Protein AF-A0A6M3LIR1-F1 (afdb_monomer)

Radius of gyration: 50.32 Å; Cα contacts (8 Å, |Δi|>4): 142; chains: 1; bounding box: 105×40×128 Å

pLDDT: mean 74.27, std 10.96, range [46.22, 92.5]

Organism: NCBI:txid1070528

InterPro domains:
  IPR027417 P-loop containing nucleoside triphosphate hydrolase [G3DSA:3.40.50.300] (1-257)

Secondary structure (DSSP, 8-state):
-HHHHH--SSSSTT--TT--TT-EEEEEEEEETTEEEEEEEEE-TTS-EEEEEE-TT--EEEEE--TTSPPHHHHHHH---GGG---TTSPPTTTTS-HHHHHHHHHHHHTTHHHHHHHHHHHHHHHHHHHHHHHHHHHHHHHHHHHHTTTTHHHHHHHHHHHHHHHHHHHHHHHHHHHHHHHHHHHHHHHHHT--HHHHHHHHHHHHHHHHHHHTTTTHHHHHHHHHHHHHHHHHHHHHHHHHHHHHHHHHHHHHHHS-SS-TTT--

Sequence (268 aa):
MYWATFNRPIGANYKSKYDSKDGVAINLEVEEGGEYIIISRMKSDSGKNTYTIIGEGGEVKRYSGFGTSTPEDVVKVLGMSEINFQMQHNPYYLLNMTPGERGKVINSYINLSVIDRAIKSIKKVGNDERAEKRFVKGELDATLKSLEQYNHLERCEIQLTNLNKQYDLVKAMVSRLHEVIKTIHDIRGLVKGGEGGVKIVGYKVRLEALINEAKGVEGGWIEAEEIRQAIDEVDELKIKVEGEAKLIRGLKWRLKQGMPDVCPLCGK

Foldseek 3Di:
DCCLQWVDDPDCPVDDPPDDQQWDKDWDWDQDPNWIKIWIFTDGPVGWGWIWIQTPVRDIDIDDDPPRGDDPVSCVRVVDDPVVDDDPPRPDPPPPDDPVVNVVVVCVVVVCVVVVVVVVVVVVVVVVLVVVVVVLVVVVVVLVVVVVVCPCLVVLVVLVVVLVVVVVVVVVVVVVVVVLVVVVVVVVVVVVVPDDPPVVVVVVVVVVVNVVVVVVCVVCPVVSVVSVVSVVVSVVVVVVVVVSVVVVVVSVVVVCVSDPPADPVPRD

Mean predicted aligned error: 19.24 Å

Nearest PDB structures (foldseek):
  4tko-assembly1_B  TM=4.035E-01  e=7.167E-01  Aquifex aeolicus VF5
  5uk8-assembly1_B  TM=2.505E-01  e=5.884E-02  Homo sapiens
  8am0-assembly1_B  TM=1.918E-01  e=9.368E-02  Homo sapiens

Solvent-accessible surface area (backbone atoms only — not comparable to full-atom values): 15737 Å² total; per-residue (Å²): 107,65,44,68,65,50,53,38,79,84,83,64,90,88,60,59,98,82,60,60,78,80,40,53,72,49,76,46,80,45,79,56,98,86,43,53,35,39,40,37,32,36,45,29,81,86,68,52,53,39,41,34,41,34,43,77,87,68,52,73,50,76,47,67,84,58,82,74,55,56,58,66,68,61,41,60,76,64,71,64,58,76,86,79,59,80,58,96,86,54,73,62,80,69,76,74,49,54,75,69,55,39,51,51,55,53,31,63,76,71,55,49,62,60,57,55,52,50,53,53,51,52,53,49,53,60,49,54,54,56,50,49,53,50,50,55,51,50,52,50,56,52,50,52,57,58,51,60,74,53,66,59,51,66,56,48,52,54,52,51,55,55,46,52,54,52,50,53,52,50,54,52,48,54,55,50,50,52,51,51,53,50,51,53,51,52,51,54,52,37,66,75,67,76,64,64,82,75,64,55,60,66,49,49,61,56,48,54,56,51,54,60,57,53,67,69,50,72,74,53,60,67,58,52,52,61,50,49,56,55,49,56,54,50,56,56,50,51,57,52,52,55,51,52,53,51,50,50,52,52,50,52,51,51,50,45,70,78,48,56,97,46,36,93,88,74,79,84

Structure (mmCIF, N/CA/C/O backbone):
data_AF-A0A6M3LIR1-F1
#
_entry.id   AF-A0A6M3LIR1-F1
#
loop_
_atom_site.group_PDB
_atom_site.id
_atom_site.type_symbol
_atom_site.label_atom_id
_atom_site.label_alt_id
_atom_site.label_comp_id
_atom_site.label_asym_id
_atom_site.label_entity_id
_atom_site.label_seq_id
_atom_site.pdbx_PDB_ins_code
_atom_site.Cartn_x
_atom_site.Cartn_y
_atom_site.Cartn_z
_atom_site.occupancy
_atom_site.B_iso_or_equiv
_atom_site.auth_seq_id
_atom_site.auth_comp_id
_atom_site.auth_asym_id
_atom_site.auth_atom_id
_atom_site.pdbx_PDB_model_num
ATOM 1 N N . MET A 1 1 ? 27.367 8.633 -49.033 1.00 76.69 1 MET A N 1
ATOM 2 C CA . MET A 1 1 ? 27.104 7.476 -48.149 1.00 76.69 1 MET A CA 1
ATOM 3 C C . MET A 1 1 ? 26.071 7.783 -47.061 1.00 76.69 1 MET A C 1
ATOM 5 O O . MET A 1 1 ? 25.004 7.198 -47.123 1.00 76.69 1 MET A O 1
ATOM 9 N N . TYR A 1 2 ? 26.294 8.747 -46.152 1.00 82.94 2 TYR A N 1
ATOM 10 C CA . TYR A 1 2 ? 25.363 9.061 -45.042 1.00 82.94 2 TYR A CA 1
ATOM 11 C C . TYR A 1 2 ? 23.890 9.274 -45.464 1.00 82.94 2 TYR A C 1
ATOM 13 O O . TYR A 1 2 ? 22.974 8.762 -44.824 1.00 82.94 2 TYR A O 1
ATOM 21 N N . TRP A 1 3 ? 23.657 9.953 -46.594 1.00 84.19 3 TRP A N 1
ATOM 22 C CA . TRP A 1 3 ? 22.309 10.149 -47.148 1.00 84.19 3 TRP A CA 1
ATOM 23 C C . TRP A 1 3 ? 21.636 8.865 -47.633 1.00 84.19 3 TRP A C 1
ATOM 25 O O . TRP A 1 3 ? 20.435 8.693 -47.433 1.00 84.19 3 TRP A O 1
ATOM 35 N N . ALA A 1 4 ? 22.407 7.943 -48.207 1.00 84.31 4 ALA A N 1
ATOM 36 C CA . ALA A 1 4 ? 21.899 6.637 -48.591 1.00 84.31 4 ALA A CA 1
ATOM 37 C C . ALA A 1 4 ? 21.573 5.790 -47.349 1.00 84.31 4 ALA A C 1
ATOM 39 O O . ALA A 1 4 ? 20.516 5.176 -47.311 1.00 84.31 4 ALA A O 1
ATOM 40 N N . THR A 1 5 ? 22.383 5.844 -46.290 1.00 84.62 5 THR A N 1
ATOM 41 C CA . THR A 1 5 ? 22.175 5.036 -45.076 1.00 84.62 5 THR A CA 1
ATOM 42 C C . THR A 1 5 ? 21.037 5.546 -44.177 1.00 84.62 5 THR A C 1
ATOM 44 O O . THR A 1 5 ? 20.210 4.753 -43.739 1.00 84.62 5 THR A O 1
ATOM 47 N N . PHE A 1 6 ? 20.928 6.858 -43.919 1.00 84.19 6 PHE A N 1
ATOM 48 C CA . PHE A 1 6 ? 19.979 7.406 -42.923 1.00 84.19 6 PHE A CA 1
ATOM 49 C C . PHE A 1 6 ? 18.907 8.335 -43.488 1.00 84.19 6 PHE A C 1
ATOM 51 O O . PHE A 1 6 ? 18.198 8.981 -42.718 1.00 84.19 6 PHE A O 1
ATOM 58 N N . ASN A 1 7 ? 18.808 8.468 -44.815 1.00 83.81 7 ASN A N 1
ATOM 59 C CA . ASN A 1 7 ? 17.880 9.404 -45.454 1.00 83.81 7 ASN A CA 1
ATOM 60 C C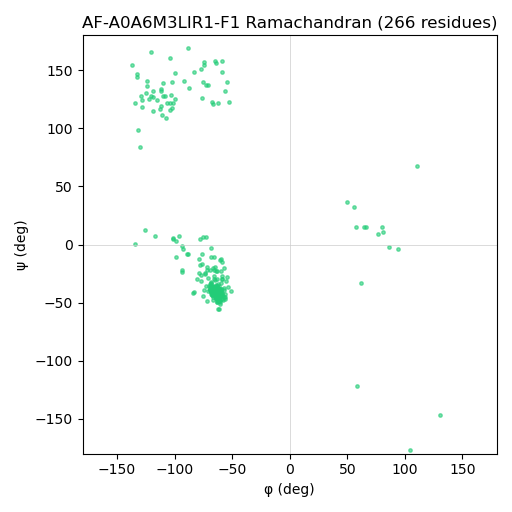 . ASN A 1 7 ? 18.083 10.867 -44.973 1.00 83.81 7 ASN A C 1
ATOM 62 O O . ASN A 1 7 ? 17.137 11.652 -44.881 1.00 83.81 7 ASN A O 1
ATOM 66 N N . ARG A 1 8 ? 19.335 11.244 -44.651 1.00 81.88 8 ARG A N 1
ATOM 67 C CA . ARG A 1 8 ? 19.722 12.562 -44.105 1.00 81.88 8 ARG A CA 1
ATOM 68 C C . ARG A 1 8 ? 20.930 13.172 -44.829 1.00 81.88 8 ARG A C 1
ATOM 70 O O . ARG A 1 8 ? 21.841 12.436 -45.190 1.00 81.88 8 ARG A O 1
ATOM 77 N N . PRO A 1 9 ? 20.996 14.502 -45.017 1.00 73.38 9 PRO A N 1
ATOM 78 C CA . PRO A 1 9 ? 20.097 15.532 -44.490 1.00 73.38 9 PRO A CA 1
ATOM 79 C C . PRO A 1 9 ? 18.736 15.593 -45.202 1.00 73.38 9 PRO A C 1
ATOM 81 O O . PRO A 1 9 ? 18.597 15.219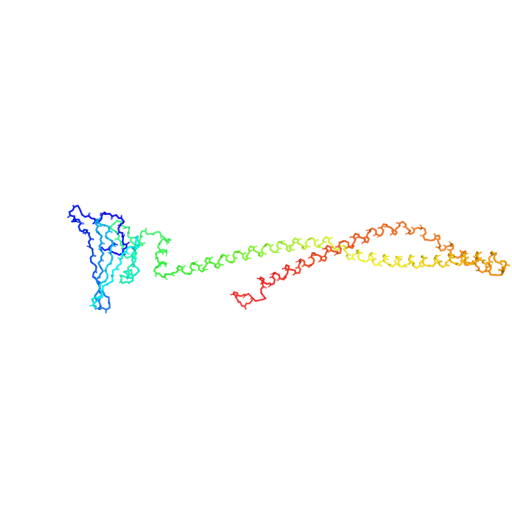 -46.367 1.00 73.38 9 PRO A O 1
ATOM 84 N N . ILE A 1 10 ? 17.722 16.083 -44.484 1.00 68.50 10 ILE A N 1
ATOM 85 C CA . ILE A 1 10 ? 16.377 16.317 -45.023 1.00 68.50 10 ILE A CA 1
ATOM 86 C C . ILE A 1 10 ? 16.427 17.591 -45.878 1.00 68.50 10 ILE A C 1
ATOM 88 O O . ILE A 1 10 ? 16.884 18.629 -45.410 1.00 68.50 10 ILE A O 1
ATOM 92 N N . GLY A 1 11 ? 15.983 17.514 -47.135 1.00 69.06 11 GLY A N 1
ATOM 93 C CA . GLY A 1 11 ? 15.946 18.662 -48.052 1.00 69.06 11 GLY A CA 1
ATOM 94 C C . GLY A 1 11 ? 16.566 18.366 -49.416 1.00 69.06 11 GLY A C 1
ATOM 95 O O . GLY A 1 11 ? 16.441 17.239 -49.912 1.00 69.06 11 GLY A O 1
ATOM 96 N N . ALA A 1 12 ? 17.191 19.385 -50.012 1.00 66.06 12 ALA A N 1
ATOM 97 C CA . ALA A 1 12 ? 17.865 19.347 -51.315 1.00 66.06 12 ALA A CA 1
ATOM 98 C C . ALA A 1 12 ? 19.330 19.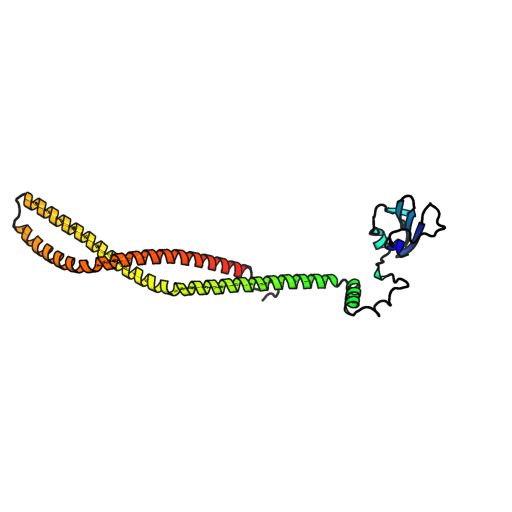831 -51.249 1.00 66.06 12 ALA A C 1
ATOM 100 O O . ALA A 1 12 ? 19.952 20.033 -52.282 1.00 66.06 12 ALA A O 1
ATOM 101 N N . ASN A 1 13 ? 19.905 19.980 -50.048 1.00 65.44 13 ASN A N 1
ATOM 102 C CA . ASN A 1 13 ? 21.267 20.506 -49.852 1.00 65.44 13 ASN A CA 1
ATOM 103 C C . ASN A 1 13 ? 22.378 19.599 -50.417 1.00 65.44 13 ASN A C 1
ATOM 105 O O . ASN A 1 13 ? 23.530 20.009 -50.472 1.00 65.44 13 ASN A O 1
ATOM 109 N N . TYR A 1 14 ? 22.041 18.368 -50.808 1.00 69.12 14 TYR A N 1
ATOM 110 C CA . TYR A 1 14 ? 22.933 17.426 -51.492 1.00 69.12 14 TYR A CA 1
ATOM 111 C C . TYR A 1 14 ? 22.814 17.490 -53.024 1.00 69.12 14 TYR A C 1
ATOM 113 O O . TYR A 1 14 ? 23.511 16.737 -53.697 1.00 69.12 14 TYR A O 1
ATOM 121 N N . LYS A 1 15 ? 21.929 18.336 -53.576 1.00 69.44 15 LYS A N 1
ATOM 122 C CA . LYS A 1 15 ? 21.796 18.543 -55.022 1.00 69.44 15 LYS A CA 1
ATOM 123 C C . LYS A 1 15 ? 22.758 19.621 -55.503 1.00 69.44 15 LYS A C 1
ATOM 125 O O . LYS A 1 15 ? 22.849 20.695 -54.905 1.00 69.44 15 LYS A O 1
ATOM 130 N N . SER A 1 16 ? 23.439 19.351 -56.606 1.00 68.81 16 SER A N 1
ATOM 131 C CA . SER A 1 16 ? 24.228 20.347 -57.322 1.00 68.81 16 SER A CA 1
ATOM 132 C C . SER A 1 16 ? 23.309 21.263 -58.134 1.00 68.81 16 SER A C 1
ATOM 134 O O . SER A 1 16 ? 22.266 20.838 -58.627 1.00 68.81 16 SER A O 1
ATOM 136 N N . LYS A 1 17 ? 23.715 22.521 -58.356 1.00 62.28 17 LYS A N 1
ATOM 137 C CA . LYS A 1 17 ? 23.011 23.436 -59.284 1.00 62.28 17 LYS A CA 1
ATOM 138 C C . LYS A 1 17 ? 22.980 22.925 -60.733 1.00 62.28 17 LYS A C 1
ATOM 140 O O . LYS A 1 17 ? 22.232 23.468 -61.539 1.00 62.28 17 LYS A O 1
ATOM 145 N N . TYR A 1 18 ? 23.793 21.918 -61.046 1.00 64.69 18 TYR A N 1
ATOM 146 C CA . TYR A 1 18 ? 23.912 21.305 -62.367 1.00 64.69 18 TYR A CA 1
ATOM 147 C C . TYR A 1 18 ? 23.157 19.972 -62.499 1.00 64.69 18 TYR A C 1
ATOM 149 O O . TYR A 1 18 ? 23.270 19.325 -63.537 1.00 64.69 18 TYR A O 1
ATOM 157 N N . ASP A 1 19 ? 22.404 19.547 -61.479 1.00 63.84 19 ASP A N 1
ATOM 158 C CA . ASP A 1 19 ? 21.654 18.289 -61.539 1.00 63.84 19 ASP A CA 1
ATOM 159 C C . ASP A 1 19 ? 20.466 18.399 -62.508 1.00 63.84 19 ASP A C 1
ATOM 161 O O . ASP A 1 19 ? 19.739 19.398 -62.529 1.00 63.84 19 ASP A O 1
ATOM 165 N N . SER A 1 20 ? 20.251 17.356 -63.317 1.00 64.00 20 SER A N 1
ATOM 166 C CA . SER A 1 20 ? 19.075 17.263 -64.184 1.00 64.00 20 SER A CA 1
ATOM 167 C C . SER A 1 20 ? 17.785 17.154 -63.356 1.00 64.00 20 SER A C 1
ATOM 169 O O . SER A 1 20 ? 17.776 16.711 -62.204 1.00 64.00 20 SER A O 1
ATOM 171 N N . LYS A 1 21 ? 16.648 17.514 -63.969 1.00 62.19 21 LYS A N 1
ATOM 172 C CA . LYS A 1 21 ? 15.306 17.393 -63.358 1.00 62.19 21 LYS A CA 1
ATOM 173 C C . LYS A 1 21 ? 14.933 15.948 -62.973 1.00 62.19 21 LYS A C 1
ATOM 175 O O . LYS A 1 21 ? 13.964 15.742 -62.239 1.00 62.19 21 LYS A O 1
ATOM 180 N N . ASP A 1 22 ? 15.696 14.963 -63.447 1.00 66.31 22 ASP A N 1
ATOM 181 C CA . ASP A 1 22 ? 15.478 13.532 -63.217 1.00 66.31 22 ASP A CA 1
ATOM 182 C C . ASP A 1 22 ? 15.792 13.102 -61.773 1.00 66.31 22 ASP A C 1
ATOM 184 O O . ASP A 1 22 ? 15.247 12.107 -61.286 1.00 66.31 22 ASP A O 1
ATOM 188 N N . GLY A 1 23 ? 16.565 13.905 -61.033 1.00 73.81 23 GLY A N 1
ATOM 189 C CA . GLY A 1 23 ? 16.877 13.669 -59.626 1.00 73.81 23 GLY A CA 1
ATOM 190 C C . GLY A 1 23 ? 18.281 13.138 -59.369 1.00 73.81 23 GLY A C 1
ATOM 191 O O . GLY A 1 23 ? 19.092 12.988 -60.272 1.00 73.81 23 GLY A O 1
ATOM 192 N N . VAL A 1 24 ? 18.556 12.851 -58.097 1.00 81.50 24 VAL A N 1
ATOM 193 C CA . VAL A 1 24 ? 19.853 12.343 -57.632 1.00 81.50 24 VAL A CA 1
ATOM 194 C C . VAL A 1 24 ? 19.690 10.904 -57.166 1.00 81.50 24 VAL A C 1
ATOM 196 O O . VAL A 1 24 ? 18.760 10.599 -56.409 1.00 81.50 24 VAL A O 1
ATOM 199 N N . ALA A 1 25 ? 20.607 10.038 -57.593 1.00 83.88 25 ALA A N 1
ATOM 200 C CA . ALA A 1 25 ? 20.704 8.656 -57.149 1.00 83.88 25 ALA A CA 1
ATOM 201 C C . ALA A 1 25 ? 22.101 8.362 -56.586 1.00 83.88 25 ALA A C 1
ATOM 203 O O . ALA A 1 25 ? 23.104 8.820 -57.125 1.00 83.88 25 ALA A O 1
ATOM 204 N N . ILE A 1 26 ? 22.157 7.587 -55.505 1.00 86.00 26 ILE A N 1
ATOM 205 C CA . ILE A 1 26 ? 23.389 6.996 -54.977 1.00 86.00 26 ILE A CA 1
ATOM 206 C C . ILE A 1 26 ? 23.217 5.487 -54.990 1.00 86.00 26 ILE A C 1
ATOM 208 O O . ILE A 1 26 ? 22.251 4.981 -54.422 1.00 86.00 26 ILE A O 1
ATOM 212 N N . ASN A 1 27 ? 24.179 4.788 -55.581 1.00 87.69 27 ASN A N 1
ATOM 213 C CA . ASN A 1 27 ? 24.280 3.339 -55.508 1.00 87.69 27 ASN A CA 1
ATOM 214 C C . ASN A 1 27 ? 25.387 2.988 -54.515 1.00 87.69 27 ASN A C 1
ATOM 216 O O . ASN A 1 27 ? 26.484 3.542 -54.580 1.00 87.69 27 ASN A O 1
ATOM 220 N N . LEU A 1 28 ? 25.062 2.126 -53.563 1.00 87.25 28 LEU A N 1
ATOM 221 C CA . LEU A 1 28 ? 26.013 1.498 -52.666 1.00 87.25 28 LEU A CA 1
ATOM 222 C C . LEU A 1 28 ? 26.121 0.039 -53.073 1.00 87.25 28 LEU A C 1
ATOM 224 O O . LEU A 1 28 ? 25.107 -0.644 -53.182 1.00 87.25 28 LEU A O 1
ATOM 228 N N . GLU A 1 29 ? 27.344 -0.407 -53.285 1.00 87.94 29 GLU A N 1
ATOM 229 C CA . GLU A 1 29 ? 27.669 -1.788 -53.604 1.00 87.94 29 GLU A CA 1
ATOM 230 C C . GLU A 1 29 ? 28.305 -2.383 -52.353 1.00 87.94 29 GLU A C 1
ATOM 232 O O . GLU A 1 29 ? 29.260 -1.818 -51.811 1.00 87.94 29 GLU A O 1
ATOM 237 N N . VAL A 1 30 ? 27.704 -3.449 -51.839 1.00 84.88 30 VAL A N 1
ATOM 238 C CA . VAL A 1 30 ? 28.106 -4.095 -50.592 1.00 84.88 30 VAL A CA 1
ATOM 239 C C . VAL A 1 30 ? 28.362 -5.561 -50.888 1.00 84.88 30 VAL A C 1
ATOM 241 O O . VAL A 1 30 ? 27.531 -6.223 -51.504 1.00 84.88 30 VAL A O 1
ATOM 244 N N . GLU A 1 31 ? 29.512 -6.049 -50.441 1.00 82.38 31 GLU A N 1
ATOM 245 C CA . GLU A 1 31 ? 29.846 -7.467 -50.446 1.00 82.38 31 GLU A CA 1
ATOM 246 C C . GLU A 1 31 ? 29.705 -7.989 -49.014 1.00 82.38 31 GLU A C 1
ATOM 248 O O . GLU A 1 31 ? 30.410 -7.535 -48.109 1.00 82.38 31 GLU A O 1
ATOM 253 N N . GLU A 1 32 ? 28.771 -8.910 -48.794 1.00 73.06 32 GLU A N 1
ATOM 254 C CA . GLU A 1 32 ? 28.534 -9.530 -47.491 1.00 73.06 32 GLU A CA 1
ATOM 255 C C . GLU A 1 32 ? 28.545 -11.051 -47.656 1.00 73.06 32 GLU A C 1
ATOM 257 O O . GLU A 1 32 ? 27.763 -11.613 -48.413 1.00 73.06 32 GLU A O 1
ATOM 262 N N . GLY A 1 33 ? 29.475 -11.741 -46.987 1.00 66.50 33 GLY A N 1
ATOM 263 C CA . GLY A 1 33 ? 29.549 -13.208 -47.035 1.00 66.50 33 GLY A CA 1
ATOM 264 C C . GLY A 1 33 ? 29.869 -13.815 -48.411 1.00 66.50 33 GLY A C 1
ATOM 265 O O . GLY A 1 33 ? 29.698 -15.020 -48.577 1.00 66.50 33 GLY A O 1
ATOM 266 N N . GLY A 1 34 ? 30.346 -13.012 -49.369 1.00 68.06 34 GLY A N 1
ATOM 267 C CA . GLY A 1 34 ? 30.584 -13.412 -50.760 1.00 68.06 34 GLY A CA 1
ATOM 268 C C . GLY A 1 34 ? 29.415 -13.120 -51.707 1.00 68.06 34 GLY A C 1
ATOM 269 O O . GLY A 1 34 ? 29.572 -13.314 -52.908 1.00 68.06 34 GLY A O 1
ATOM 270 N N . GLU A 1 35 ? 28.286 -12.622 -51.192 1.00 75.56 35 GLU A N 1
ATOM 271 C CA . GLU A 1 35 ? 27.155 -12.158 -51.997 1.00 75.56 35 GLU A CA 1
ATOM 272 C C . GLU A 1 35 ? 27.284 -10.662 -52.299 1.00 75.56 35 GLU A C 1
ATOM 274 O O . GLU A 1 35 ? 27.672 -9.861 -51.440 1.00 75.56 35 GLU A O 1
ATOM 279 N N . TYR A 1 36 ? 26.921 -10.270 -53.520 1.00 79.81 36 TYR A N 1
ATOM 280 C CA . TYR A 1 36 ? 26.974 -8.879 -53.962 1.00 79.81 36 TYR A CA 1
ATOM 281 C C . TYR A 1 36 ? 25.581 -8.243 -53.958 1.00 79.81 36 TYR A C 1
ATOM 283 O O . TYR A 1 36 ? 24.679 -8.661 -54.690 1.00 79.81 36 TYR A O 1
ATOM 291 N N . ILE A 1 37 ? 25.408 -7.205 -53.138 1.00 84.25 37 ILE A N 1
ATOM 292 C CA . ILE A 1 37 ? 24.134 -6.512 -52.945 1.00 84.25 37 ILE A CA 1
ATOM 293 C C . ILE A 1 37 ? 24.275 -5.046 -53.353 1.00 84.25 37 ILE A C 1
ATOM 295 O O . ILE A 1 37 ? 25.130 -4.313 -52.852 1.00 84.25 37 ILE A O 1
ATOM 299 N N . ILE A 1 38 ? 23.378 -4.586 -54.228 1.00 85.25 38 ILE A N 1
ATOM 300 C CA . ILE A 1 38 ? 23.317 -3.183 -54.651 1.00 85.25 38 ILE A CA 1
ATOM 301 C C . ILE A 1 38 ? 22.141 -2.500 -53.962 1.00 85.25 38 ILE A C 1
ATOM 303 O O . ILE A 1 38 ? 20.981 -2.869 -54.152 1.00 85.25 38 ILE A O 1
ATOM 307 N N . ILE A 1 39 ? 22.430 -1.440 -53.213 1.00 87.12 39 ILE A N 1
ATOM 308 C CA . ILE A 1 39 ? 21.434 -0.566 -52.599 1.00 87.12 39 ILE A CA 1
ATOM 309 C C . ILE A 1 39 ? 21.427 0.764 -53.346 1.00 87.12 39 ILE A C 1
ATOM 311 O O . ILE A 1 39 ? 22.335 1.582 -53.211 1.00 87.12 39 ILE A O 1
ATOM 315 N N . SER A 1 40 ? 20.365 1.013 -54.106 1.00 87.38 40 SER A N 1
ATOM 316 C CA . SER A 1 40 ? 20.145 2.276 -54.803 1.00 87.38 40 SER A CA 1
ATOM 317 C C . SER A 1 40 ? 19.171 3.165 -54.041 1.00 87.38 40 SER A C 1
ATOM 319 O O . SER A 1 40 ? 18.030 2.787 -53.757 1.00 87.38 40 SER A O 1
ATOM 321 N N . ARG A 1 41 ? 19.604 4.386 -53.741 1.00 87.50 41 ARG A N 1
ATOM 322 C CA . ARG A 1 41 ? 18.793 5.432 -53.130 1.00 87.50 41 ARG A CA 1
ATOM 323 C C . ARG A 1 41 ? 18.574 6.567 -54.120 1.00 87.50 41 ARG A C 1
ATOM 325 O O . ARG A 1 41 ? 19.528 7.255 -54.460 1.00 87.50 41 ARG A O 1
ATOM 332 N N . MET A 1 42 ? 17.323 6.816 -54.517 1.00 84.94 42 MET A N 1
ATOM 333 C CA . MET A 1 42 ? 16.973 7.855 -55.496 1.00 84.94 42 MET A CA 1
ATOM 334 C C . MET A 1 42 ? 15.943 8.856 -54.966 1.00 84.94 42 MET A C 1
ATOM 336 O O . MET A 1 42 ? 14.926 8.467 -54.379 1.00 84.94 42 MET A O 1
ATOM 340 N N . LYS A 1 43 ? 16.170 10.148 -55.229 1.00 81.56 43 LYS A N 1
ATOM 341 C CA . LYS A 1 43 ? 15.195 11.218 -54.993 1.00 81.56 43 LYS A CA 1
ATOM 342 C C . LYS A 1 43 ? 15.107 12.183 -56.179 1.00 81.56 43 LYS A C 1
ATOM 344 O O . LYS A 1 43 ? 16.088 12.831 -56.536 1.00 81.56 43 LYS A O 1
ATOM 349 N N . SER A 1 44 ? 13.908 12.318 -56.743 1.00 78.00 44 SER A N 1
ATOM 350 C CA . SER A 1 44 ? 13.607 13.221 -57.870 1.00 78.00 44 SER A CA 1
ATOM 351 C C . SER A 1 44 ? 12.850 14.479 -57.441 1.00 78.00 44 SER A C 1
ATOM 353 O O . SER A 1 44 ? 12.223 14.490 -56.380 1.00 78.00 44 SER A O 1
ATOM 355 N N . ASP A 1 45 ? 12.872 15.524 -58.277 1.00 68.25 45 ASP A N 1
ATOM 356 C CA . ASP A 1 45 ? 12.053 16.734 -58.064 1.00 68.25 45 ASP A CA 1
ATOM 357 C C . ASP A 1 45 ? 10.554 16.476 -58.258 1.00 68.25 45 ASP A C 1
ATOM 359 O O . ASP A 1 45 ? 9.727 17.151 -57.656 1.00 68.25 45 ASP A O 1
ATOM 363 N N . SER A 1 46 ? 10.200 15.423 -59.003 1.00 64.25 46 SER A N 1
ATOM 364 C CA . SER A 1 46 ? 8.817 14.949 -59.168 1.00 64.25 46 SER A CA 1
ATOM 365 C C . SER A 1 46 ? 8.232 14.246 -57.928 1.00 64.25 46 SER A C 1
ATOM 367 O O . SER A 1 46 ? 7.149 13.673 -57.992 1.00 64.25 46 SER A O 1
ATOM 369 N N . GLY A 1 47 ? 8.952 14.242 -56.799 1.00 66.94 47 GLY A N 1
ATOM 370 C CA . GLY A 1 47 ? 8.505 13.643 -55.538 1.00 66.94 47 GLY A CA 1
ATOM 371 C C . GLY A 1 47 ? 8.798 12.147 -55.390 1.00 66.94 47 GLY A C 1
ATOM 372 O O . GLY A 1 47 ? 8.539 11.582 -54.328 1.00 66.94 47 GLY A O 1
ATOM 373 N N . LYS A 1 48 ? 9.386 11.484 -56.401 1.00 75.00 48 LYS A N 1
ATOM 374 C CA . LYS A 1 48 ? 9.786 10.070 -56.271 1.00 75.00 48 LYS A CA 1
ATOM 375 C C . LYS A 1 48 ? 10.915 9.939 -55.260 1.00 75.00 48 LYS A C 1
ATOM 377 O O . LYS A 1 48 ? 11.978 10.531 -55.450 1.00 75.00 48 LYS A O 1
ATOM 382 N N . ASN A 1 49 ? 10.667 9.157 -54.217 1.00 83.31 49 ASN A N 1
ATOM 383 C CA . ASN A 1 49 ? 11.577 8.926 -53.109 1.00 83.31 49 ASN A CA 1
ATOM 384 C C . ASN A 1 49 ? 11.667 7.422 -52.841 1.00 83.31 49 ASN A C 1
ATOM 386 O O . ASN A 1 49 ? 10.765 6.862 -52.219 1.00 83.31 49 ASN A O 1
ATOM 390 N N . THR A 1 50 ? 12.713 6.769 -53.347 1.00 86.94 50 THR A N 1
ATOM 391 C CA . THR A 1 50 ? 12.776 5.302 -53.373 1.00 86.94 50 THR A CA 1
ATOM 392 C C . THR A 1 50 ? 14.101 4.749 -52.870 1.00 86.94 50 THR A C 1
ATOM 394 O O . THR A 1 50 ? 15.157 5.350 -53.090 1.00 86.94 50 THR A O 1
ATOM 397 N N . TYR A 1 51 ? 14.017 3.584 -52.233 1.00 88.56 51 TYR A N 1
ATOM 398 C CA . TYR A 1 51 ? 15.125 2.657 -52.013 1.00 88.56 51 TYR A CA 1
ATOM 399 C C . TYR A 1 51 ? 14.909 1.419 -52.881 1.00 88.56 51 TYR A C 1
ATOM 401 O O . TYR A 1 51 ? 13.783 0.935 -52.975 1.00 88.56 51 TYR A O 1
ATOM 409 N N . THR A 1 52 ? 15.971 0.910 -53.493 1.00 88.00 52 THR A N 1
ATOM 410 C CA . THR A 1 52 ? 15.965 -0.346 -54.247 1.00 88.00 52 THR A CA 1
ATOM 411 C C . THR A 1 52 ? 17.109 -1.215 -53.754 1.00 88.00 52 THR A C 1
ATOM 413 O O . THR A 1 52 ? 18.236 -0.738 -53.713 1.00 88.00 52 THR A O 1
ATOM 416 N N . ILE A 1 53 ? 16.821 -2.459 -53.388 1.00 86.94 53 ILE A N 1
ATOM 417 C CA . ILE A 1 53 ? 17.821 -3.475 -53.052 1.00 86.94 53 ILE A CA 1
ATOM 418 C C . ILE A 1 53 ? 17.806 -4.508 -54.177 1.00 86.94 53 ILE A C 1
ATOM 420 O O . ILE A 1 53 ? 16.728 -4.989 -54.535 1.00 86.94 53 ILE A O 1
ATOM 424 N N . ILE A 1 54 ? 18.974 -4.807 -54.739 1.00 86.19 54 ILE A N 1
ATOM 425 C CA . ILE A 1 54 ? 19.179 -5.818 -55.780 1.00 86.19 54 ILE A CA 1
ATOM 426 C C . ILE A 1 54 ? 20.135 -6.865 -55.210 1.00 86.19 54 ILE A C 1
ATOM 428 O O . ILE A 1 54 ? 21.274 -6.523 -54.897 1.00 86.19 54 ILE A O 1
ATOM 432 N N . GLY A 1 55 ? 19.659 -8.099 -55.039 1.00 83.06 55 GLY A N 1
ATOM 433 C CA . GLY A 1 55 ? 20.493 -9.235 -54.629 1.00 83.06 55 GLY A CA 1
ATOM 434 C C . GLY A 1 55 ? 21.126 -9.961 -55.821 1.00 83.06 55 GLY A C 1
ATOM 435 O O . GLY A 1 55 ? 20.719 -9.755 -56.966 1.00 83.06 55 GLY A O 1
ATOM 436 N N . GLU A 1 56 ? 22.076 -10.856 -55.548 1.00 71.88 56 GLU A N 1
ATOM 437 C CA . GLU A 1 56 ? 22.854 -11.594 -56.559 1.00 71.88 56 GLU A CA 1
ATOM 438 C C . GLU A 1 56 ? 21.981 -12.441 -57.511 1.00 71.88 56 GLU A C 1
ATOM 440 O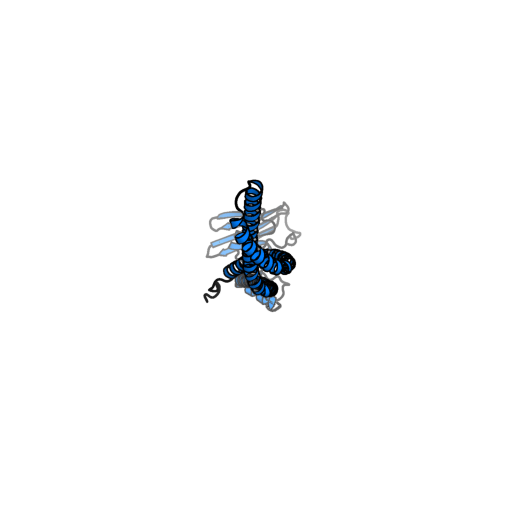 O . GLU A 1 56 ? 22.280 -12.572 -58.695 1.00 71.88 56 GLU A O 1
ATOM 445 N N . GLY A 1 57 ? 20.823 -12.920 -57.037 1.00 69.69 57 GLY A N 1
ATOM 446 C CA . GLY A 1 57 ? 19.823 -13.637 -57.845 1.00 69.69 57 GLY A CA 1
ATOM 447 C C . GLY A 1 57 ? 18.936 -12.757 -58.740 1.00 69.69 57 GLY A C 1
ATOM 448 O O . GLY A 1 57 ? 17.983 -13.258 -59.335 1.00 69.69 57 GLY A O 1
ATOM 449 N N . GLY A 1 58 ? 19.187 -11.445 -58.810 1.00 72.56 58 GLY A N 1
ATOM 450 C CA . GLY A 1 58 ? 18.367 -10.495 -59.571 1.00 72.56 58 GLY A CA 1
ATOM 451 C C . GLY A 1 58 ? 17.040 -10.124 -58.899 1.00 72.56 58 GLY A C 1
ATOM 452 O O . GLY A 1 58 ? 16.203 -9.460 -59.512 1.00 72.56 58 GLY A O 1
ATOM 453 N N . GLU A 1 59 ? 16.831 -10.521 -57.640 1.00 79.12 59 GLU A N 1
ATOM 454 C CA . GLU A 1 59 ? 15.666 -10.102 -56.863 1.00 79.12 59 GLU A CA 1
ATOM 455 C C . GLU A 1 59 ? 15.730 -8.602 -56.571 1.00 79.12 59 GLU A C 1
ATOM 457 O O . GLU A 1 59 ? 16.677 -8.112 -55.953 1.00 79.12 59 GLU A O 1
ATOM 462 N N . VAL A 1 60 ? 14.697 -7.869 -56.994 1.00 85.69 60 VAL A N 1
ATOM 463 C CA . VAL A 1 60 ? 14.608 -6.416 -56.822 1.00 85.69 60 VAL A CA 1
ATOM 464 C C . VAL A 1 60 ? 13.510 -6.074 -55.822 1.00 85.69 60 VAL A C 1
ATOM 466 O O . VAL A 1 60 ? 12.321 -6.184 -56.125 1.00 85.69 60 VAL A O 1
ATOM 469 N N . LYS A 1 61 ? 13.896 -5.570 -54.647 1.00 87.44 61 LYS A N 1
ATOM 470 C CA . LYS A 1 61 ? 12.964 -5.039 -53.639 1.00 87.44 61 LYS A CA 1
ATOM 471 C C . LYS A 1 61 ? 12.957 -3.518 -53.685 1.00 87.44 61 LYS A C 1
ATOM 473 O O . LYS A 1 61 ? 13.995 -2.886 -53.505 1.00 87.44 61 LYS A O 1
ATOM 478 N N . ARG A 1 62 ? 11.787 -2.914 -53.928 1.00 87.81 62 ARG A N 1
ATOM 479 C CA . ARG A 1 62 ? 11.603 -1.452 -53.965 1.00 87.81 62 ARG A CA 1
ATOM 480 C C . ARG A 1 62 ? 10.760 -0.974 -52.790 1.00 87.81 62 ARG A C 1
ATOM 482 O O . ARG A 1 62 ? 9.670 -1.487 -52.564 1.00 87.81 62 ARG A O 1
ATOM 489 N N . TYR A 1 63 ? 11.227 0.072 -52.119 1.00 87.62 63 TYR A N 1
ATOM 490 C CA . TYR A 1 63 ? 10.534 0.717 -51.007 1.00 87.62 63 TYR A CA 1
ATOM 491 C C . TYR A 1 63 ? 10.232 2.177 -51.350 1.00 87.62 63 TYR A C 1
ATOM 493 O O . TYR A 1 63 ? 11.112 2.922 -51.791 1.00 87.62 63 TYR A O 1
ATOM 501 N N . SER A 1 64 ? 8.992 2.599 -51.106 1.00 84.94 64 SER A N 1
ATOM 502 C CA . SER A 1 64 ? 8.503 3.977 -51.249 1.00 84.94 64 SER A CA 1
ATOM 503 C C . SER A 1 64 ? 7.625 4.348 -50.053 1.00 84.94 64 SER A C 1
ATOM 505 O O . SER A 1 64 ? 7.037 3.467 -49.437 1.00 84.94 64 SER A O 1
ATOM 507 N N . GLY A 1 65 ? 7.507 5.638 -49.723 1.00 77.88 65 GLY A N 1
ATOM 508 C CA . GLY A 1 65 ? 6.606 6.096 -48.649 1.00 77.88 65 GLY A CA 1
ATOM 509 C C . GLY A 1 65 ? 7.138 5.930 -47.216 1.00 77.88 65 GLY A C 1
ATOM 510 O O . GLY A 1 65 ? 6.383 6.080 -46.267 1.00 77.88 65 GLY A O 1
ATOM 511 N N . PHE A 1 66 ? 8.439 5.689 -47.039 1.00 79.44 66 PHE A N 1
ATOM 512 C CA . PHE A 1 66 ? 9.110 5.492 -45.739 1.00 79.44 66 PHE A CA 1
ATOM 513 C C . PHE A 1 66 ? 9.325 6.783 -44.911 1.00 79.44 66 PHE A C 1
ATOM 515 O O . PHE A 1 66 ? 9.987 6.765 -43.877 1.00 79.44 66 PHE A O 1
ATOM 522 N N . GLY A 1 67 ? 8.780 7.924 -45.349 1.00 80.12 67 GLY A N 1
ATOM 523 C CA . GLY A 1 67 ? 8.869 9.191 -44.619 1.00 80.12 67 GLY A CA 1
ATOM 524 C C . GLY A 1 67 ? 10.311 9.649 -44.362 1.00 80.12 67 GLY A C 1
ATOM 525 O O . GLY A 1 67 ? 11.081 9.884 -45.299 1.00 80.12 67 GLY A O 1
ATOM 526 N N . THR A 1 68 ? 10.656 9.822 -43.083 1.00 76.31 68 THR A N 1
ATOM 527 C CA . THR A 1 68 ? 11.965 10.303 -42.609 1.00 76.31 68 THR A CA 1
ATOM 528 C C . THR A 1 68 ? 12.910 9.190 -42.154 1.00 76.31 68 THR A C 1
ATOM 530 O O . THR A 1 68 ? 14.093 9.467 -41.972 1.00 76.31 68 THR A O 1
ATOM 533 N N . SER A 1 69 ? 12.437 7.951 -42.006 1.00 80.69 69 SER A N 1
ATOM 534 C CA . SER A 1 69 ? 13.242 6.805 -41.572 1.00 80.69 69 SER A CA 1
ATOM 535 C C . SER A 1 69 ? 13.683 5.937 -42.752 1.00 80.69 69 SER A C 1
ATOM 537 O O . SER A 1 69 ? 12.987 5.826 -43.758 1.00 80.69 69 SER A O 1
ATOM 539 N N . THR A 1 70 ? 14.860 5.322 -42.648 1.00 85.31 70 THR A N 1
ATOM 540 C CA . THR A 1 70 ? 15.329 4.329 -43.626 1.00 85.31 70 THR A CA 1
ATOM 541 C C . THR A 1 70 ? 14.577 3.002 -43.416 1.00 85.31 70 THR A C 1
ATOM 543 O O . THR A 1 70 ? 14.366 2.630 -42.260 1.00 85.31 70 THR A O 1
ATOM 546 N N . PRO A 1 71 ? 14.170 2.274 -44.479 1.00 87.19 71 PRO A N 1
ATOM 547 C CA . PRO A 1 71 ? 13.572 0.941 -44.350 1.00 87.19 71 PRO A CA 1
ATOM 548 C C . PRO A 1 71 ? 14.457 -0.036 -43.558 1.00 87.19 71 PRO A C 1
ATOM 550 O O . PRO A 1 71 ? 15.671 -0.060 -43.755 1.00 87.19 71 PRO A O 1
ATOM 553 N N . GLU A 1 72 ? 13.854 -0.869 -42.703 1.00 84.31 72 GLU A N 1
ATOM 554 C CA . GLU A 1 72 ? 14.590 -1.792 -41.818 1.00 84.31 72 GLU A CA 1
ATOM 555 C C . GLU A 1 72 ? 15.511 -2.754 -42.576 1.00 84.31 72 GLU A C 1
ATOM 557 O O . GLU A 1 72 ? 16.620 -3.020 -42.123 1.00 84.31 72 GLU A O 1
ATOM 562 N N . ASP A 1 73 ? 15.086 -3.232 -43.745 1.00 83.88 73 ASP A N 1
ATOM 563 C CA . ASP A 1 73 ? 15.874 -4.159 -44.563 1.00 83.88 73 ASP A CA 1
ATOM 564 C C . ASP A 1 73 ? 17.167 -3.508 -45.077 1.00 83.88 73 ASP A C 1
ATOM 566 O O . ASP A 1 73 ? 18.219 -4.136 -45.074 1.00 83.88 73 ASP A O 1
ATOM 570 N N . VAL A 1 74 ? 17.125 -2.216 -45.426 1.00 84.38 74 VAL A N 1
ATOM 571 C CA . VAL A 1 74 ? 18.321 -1.451 -45.823 1.00 84.38 74 VAL A CA 1
ATOM 572 C C . VAL A 1 74 ? 19.275 -1.284 -44.636 1.00 84.38 74 VAL A C 1
ATOM 574 O O . VAL A 1 74 ? 20.488 -1.377 -44.804 1.00 84.38 74 VAL A O 1
ATOM 577 N N . VAL A 1 75 ? 18.740 -1.051 -43.433 1.00 84.44 75 VAL A N 1
ATOM 578 C CA . VAL A 1 75 ? 19.546 -0.914 -42.207 1.00 84.44 75 VAL A CA 1
ATOM 579 C C . VAL A 1 75 ? 20.203 -2.240 -41.825 1.00 84.44 75 VAL A C 1
ATOM 581 O O . VAL A 1 75 ? 21.369 -2.241 -41.441 1.00 84.44 75 VAL A O 1
ATOM 584 N N . LYS A 1 76 ? 19.482 -3.361 -41.959 1.00 84.38 76 LYS A N 1
ATOM 585 C CA . LYS A 1 76 ? 20.011 -4.704 -41.688 1.00 84.38 76 LYS A CA 1
ATOM 586 C C . LYS A 1 76 ? 21.153 -5.064 -42.634 1.00 84.38 76 LYS A C 1
ATOM 588 O O . LYS A 1 76 ? 22.204 -5.439 -42.140 1.00 84.38 76 LYS A O 1
ATOM 593 N N . VAL A 1 77 ? 20.963 -4.879 -43.944 1.00 84.12 77 VAL A N 1
ATOM 594 C CA . VAL A 1 77 ? 21.990 -5.190 -44.958 1.00 84.12 77 VAL A CA 1
ATOM 595 C C . VAL A 1 77 ? 23.222 -4.300 -44.802 1.00 84.12 77 VAL A C 1
ATOM 597 O O . VAL A 1 77 ? 24.348 -4.757 -44.929 1.00 84.12 77 VAL A O 1
ATOM 600 N N . LEU A 1 78 ? 23.043 -3.007 -44.512 1.00 84.12 78 LEU A N 1
ATOM 601 C CA . LEU A 1 78 ? 24.197 -2.127 -44.317 1.00 84.12 78 LEU A CA 1
ATOM 602 C C . LEU A 1 78 ? 24.909 -2.374 -42.984 1.00 84.12 78 LEU A C 1
ATOM 604 O O . LEU A 1 78 ? 26.075 -2.011 -42.864 1.00 84.12 78 LEU A O 1
ATOM 608 N N . GLY A 1 79 ? 24.217 -2.895 -41.964 1.00 81.81 79 GLY A N 1
ATOM 609 C CA . GLY A 1 79 ? 24.776 -3.115 -40.625 1.00 81.81 79 GLY A CA 1
ATOM 610 C C . GLY A 1 79 ? 25.331 -1.847 -39.957 1.00 81.81 79 GLY A C 1
ATOM 611 O O . GLY A 1 79 ? 26.081 -1.924 -38.986 1.00 81.81 79 GLY A O 1
ATOM 612 N N . MET A 1 80 ? 24.996 -0.666 -40.483 1.00 82.25 80 MET A N 1
ATOM 613 C CA . MET A 1 80 ? 25.569 0.613 -40.073 1.00 82.25 80 MET A CA 1
ATOM 614 C C . MET A 1 80 ? 24.614 1.381 -39.169 1.00 82.25 80 MET A C 1
ATOM 616 O O . MET A 1 80 ? 23.415 1.492 -39.418 1.00 82.25 80 MET A O 1
ATOM 620 N N . SER A 1 81 ? 25.188 2.006 -38.152 1.00 81.06 81 SER A N 1
ATOM 621 C CA . SER A 1 81 ? 24.516 2.921 -37.235 1.00 81.06 81 SER A CA 1
ATOM 622 C C . SER A 1 81 ? 25.187 4.297 -37.278 1.00 81.06 81 SER A C 1
ATOM 624 O O . SER A 1 81 ? 26.264 4.460 -37.853 1.00 81.06 81 SER A O 1
ATOM 626 N N . GLU A 1 82 ? 24.541 5.332 -36.734 1.00 78.31 82 GLU A N 1
ATOM 627 C CA . GLU A 1 82 ? 25.042 6.714 -36.857 1.00 78.31 82 GLU A CA 1
ATOM 628 C C . GLU A 1 82 ? 26.457 6.890 -36.278 1.00 78.31 82 GLU A C 1
ATOM 630 O O . GLU A 1 82 ? 27.222 7.715 -36.770 1.00 78.31 82 GLU A O 1
ATOM 635 N N . ILE A 1 83 ? 26.841 6.061 -35.301 1.00 74.38 83 ILE A N 1
ATOM 636 C CA . ILE A 1 83 ? 28.182 6.038 -34.693 1.00 74.38 83 ILE A CA 1
ATOM 637 C C . ILE A 1 83 ? 29.289 5.618 -35.672 1.00 74.38 83 ILE A C 1
ATOM 639 O O . ILE A 1 83 ? 30.456 5.896 -35.417 1.00 74.38 83 ILE A O 1
ATOM 643 N N . ASN A 1 84 ? 28.946 4.957 -36.784 1.00 81.56 84 ASN A N 1
ATOM 644 C CA . ASN A 1 84 ? 29.903 4.586 -37.827 1.00 81.56 84 ASN A CA 1
ATOM 645 C C . ASN A 1 84 ? 30.308 5.784 -38.703 1.00 81.56 84 ASN A C 1
ATOM 647 O O . ASN A 1 84 ? 31.215 5.657 -39.521 1.00 81.56 84 ASN A O 1
ATOM 651 N N . PHE A 1 85 ? 29.653 6.940 -38.550 1.00 81.50 85 PHE A N 1
ATOM 652 C CA . PHE A 1 85 ? 29.909 8.129 -39.355 1.00 81.50 85 PHE A CA 1
ATOM 653 C C . PHE A 1 85 ? 30.462 9.269 -38.499 1.00 81.50 85 PHE A C 1
ATOM 655 O O . PHE A 1 85 ? 29.824 9.742 -37.560 1.00 81.50 85 PHE A O 1
ATOM 662 N N . GLN A 1 86 ? 31.628 9.784 -38.888 1.00 81.44 86 GLN A N 1
ATOM 663 C CA . GLN A 1 86 ? 32.191 11.017 -38.346 1.00 81.44 86 GLN A CA 1
ATOM 664 C C . GLN A 1 86 ? 32.173 12.095 -39.435 1.00 81.44 86 GLN A C 1
ATOM 666 O O . GLN A 1 86 ? 32.777 11.931 -40.492 1.00 81.44 86 GLN A O 1
ATOM 671 N N . MET A 1 87 ? 31.464 13.201 -39.193 1.00 81.25 87 MET A N 1
ATOM 672 C CA . MET A 1 87 ? 31.462 14.345 -40.110 1.00 81.25 87 MET A CA 1
ATOM 673 C C . MET A 1 87 ? 32.775 15.124 -39.997 1.00 81.25 87 MET A C 1
ATOM 675 O O . MET A 1 87 ? 33.420 15.111 -38.951 1.00 81.25 87 MET A O 1
ATOM 679 N N . GLN A 1 88 ? 33.134 15.866 -41.045 1.00 79.31 88 GLN A N 1
ATOM 680 C CA . GLN A 1 88 ? 34.396 16.614 -41.129 1.00 79.31 88 GLN A CA 1
ATOM 681 C C . GLN A 1 88 ? 34.624 17.595 -39.962 1.00 79.31 88 GLN A C 1
ATOM 683 O O . GLN A 1 88 ? 35.761 17.824 -39.565 1.00 79.31 88 GLN A O 1
ATOM 688 N N . HIS A 1 89 ? 33.550 18.154 -39.398 1.00 79.62 89 HIS A N 1
ATOM 689 C CA . HIS A 1 89 ? 33.605 19.085 -38.265 1.00 79.62 89 HIS A CA 1
ATOM 690 C C . HIS A 1 89 ? 33.267 18.435 -36.916 1.00 79.62 89 HIS A C 1
ATOM 692 O O . HIS A 1 89 ? 33.163 19.136 -35.911 1.00 79.62 89 HIS A O 1
ATOM 698 N N . ASN A 1 90 ? 33.076 17.112 -36.871 1.00 76.50 90 ASN A N 1
ATOM 699 C CA . ASN A 1 90 ? 32.818 16.434 -35.608 1.00 76.50 90 ASN A CA 1
ATOM 700 C C . ASN A 1 90 ? 34.110 16.371 -34.780 1.00 76.50 90 ASN A C 1
ATOM 702 O O . ASN A 1 90 ? 35.166 16.033 -35.322 1.00 76.50 90 ASN A O 1
ATOM 706 N N . PRO A 1 91 ? 34.037 16.640 -33.465 1.00 77.25 91 PRO A N 1
ATOM 707 C CA . PRO A 1 91 ? 35.187 16.507 -32.583 1.00 77.25 91 PRO A CA 1
ATOM 708 C C . PRO A 1 91 ? 35.723 15.069 -32.597 1.00 77.25 91 PRO A C 1
ATOM 710 O O . PRO A 1 91 ? 34.992 14.131 -32.926 1.00 77.25 91 PRO A O 1
ATOM 713 N N . TYR A 1 92 ? 36.995 14.893 -32.220 1.00 76.88 92 TYR A N 1
ATOM 714 C CA . TYR A 1 92 ? 37.615 13.570 -32.153 1.00 76.88 92 TYR A CA 1
ATOM 715 C C . TYR A 1 92 ? 36.768 12.618 -31.307 1.00 76.88 92 TYR A C 1
ATOM 717 O O . TYR A 1 92 ? 36.462 12.896 -30.140 1.00 76.88 92 TYR A O 1
ATOM 725 N N . TYR A 1 93 ? 36.380 11.505 -31.929 1.00 78.06 93 TYR A N 1
ATOM 726 C CA . TYR A 1 93 ? 35.500 10.513 -31.336 1.00 78.06 93 TYR A CA 1
ATOM 727 C C . TYR A 1 93 ? 36.073 9.996 -30.012 1.00 78.06 93 TYR A C 1
ATOM 729 O O . TYR A 1 93 ? 37.258 9.678 -29.929 1.00 78.06 93 TYR A O 1
ATOM 737 N N . LEU A 1 94 ? 35.234 9.949 -28.971 1.00 79.25 94 LEU A N 1
ATOM 738 C CA . LEU A 1 94 ? 35.558 9.598 -27.579 1.00 79.25 94 LEU A CA 1
ATOM 739 C C . LEU A 1 94 ? 36.568 10.508 -26.859 1.00 79.25 94 LEU A C 1
ATOM 741 O O . LEU A 1 94 ? 36.403 10.725 -25.665 1.00 79.25 94 LEU A O 1
ATOM 745 N N . LEU A 1 95 ? 37.566 11.083 -27.527 1.00 81.44 95 LEU A N 1
ATOM 746 C CA . LEU A 1 95 ? 38.624 11.864 -26.871 1.00 81.44 95 LEU A CA 1
ATOM 747 C C . LEU A 1 95 ? 38.114 13.190 -26.290 1.00 81.44 95 LEU A C 1
ATOM 749 O O . LEU A 1 95 ? 38.518 13.578 -25.196 1.00 81.44 95 LEU A O 1
ATOM 753 N N . ASN A 1 96 ? 37.176 13.839 -26.981 1.00 84.44 96 ASN A N 1
ATOM 754 C CA . ASN A 1 96 ? 36.631 15.141 -26.581 1.00 84.44 96 ASN A CA 1
ATOM 755 C C . ASN A 1 96 ? 35.281 15.054 -25.846 1.00 84.44 96 ASN A C 1
ATOM 757 O O . ASN A 1 96 ? 34.687 16.080 -25.526 1.00 84.44 96 ASN A O 1
ATOM 761 N N . MET A 1 97 ? 34.769 13.847 -25.596 1.00 84.19 97 MET A N 1
ATOM 762 C CA . MET A 1 97 ? 33.493 13.640 -24.903 1.00 84.19 97 MET A CA 1
ATOM 763 C C . MET A 1 97 ? 33.673 13.698 -23.386 1.00 84.19 97 MET A C 1
ATOM 765 O O . MET A 1 97 ? 34.695 13.246 -22.861 1.00 84.19 97 MET A O 1
ATOM 769 N N . THR A 1 98 ? 32.662 14.170 -22.655 1.00 88.44 98 THR A N 1
ATOM 770 C CA . THR A 1 98 ? 32.669 14.091 -21.185 1.00 88.44 98 THR A CA 1
ATOM 771 C C . THR A 1 98 ? 32.652 12.629 -20.708 1.00 88.44 98 THR A C 1
ATOM 773 O O . THR A 1 98 ? 32.171 11.749 -21.428 1.00 88.44 98 THR A O 1
ATOM 776 N N . PRO A 1 99 ? 33.120 12.318 -19.482 1.00 83.25 99 PRO A N 1
ATOM 777 C CA . PRO A 1 99 ? 33.086 10.950 -18.956 1.00 83.25 99 PRO A CA 1
ATOM 778 C C . PRO A 1 99 ? 31.695 10.295 -19.007 1.00 83.25 99 PRO A C 1
ATOM 780 O O . PRO A 1 99 ? 31.586 9.108 -19.310 1.00 83.25 99 PRO A O 1
ATOM 783 N N . GLY A 1 100 ? 30.629 11.069 -18.771 1.00 83.31 100 GLY A N 1
ATOM 784 C CA . GLY A 1 100 ? 29.250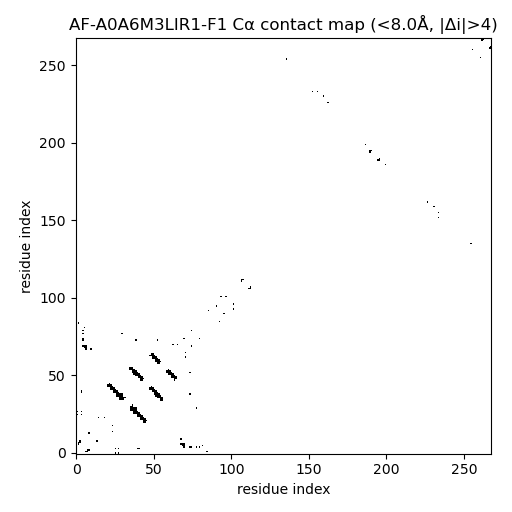 10.581 -18.838 1.00 83.31 100 GLY A CA 1
ATOM 785 C C . GLY A 1 100 ? 28.774 10.290 -20.263 1.00 83.31 100 GLY A C 1
ATOM 786 O O . GLY A 1 100 ? 28.105 9.285 -20.495 1.00 83.31 100 GLY A O 1
ATOM 787 N N . GLU A 1 101 ? 29.137 11.131 -21.232 1.00 80.81 101 GLU A N 1
ATOM 788 C CA . GLU A 1 101 ? 28.823 10.903 -22.650 1.00 80.81 101 GLU A CA 1
ATOM 789 C C . GLU A 1 101 ? 29.591 9.707 -23.208 1.00 80.81 101 GLU A C 1
ATOM 791 O O . GLU A 1 101 ? 28.985 8.854 -23.855 1.00 80.81 101 GLU A O 1
ATOM 796 N N . ARG A 1 102 ? 30.883 9.574 -22.874 1.00 84.56 102 ARG A N 1
ATOM 797 C CA . ARG A 1 102 ? 31.675 8.379 -23.208 1.00 84.56 102 ARG A CA 1
ATOM 798 C C . ARG A 1 102 ? 31.028 7.113 -22.663 1.00 84.56 102 ARG A C 1
ATOM 800 O O . ARG A 1 102 ? 30.896 6.139 -23.394 1.00 84.56 102 ARG A O 1
ATOM 807 N N . GLY A 1 103 ? 30.581 7.143 -21.406 1.00 80.12 103 GLY A N 1
ATOM 808 C CA . GLY A 1 103 ? 29.872 6.024 -20.786 1.00 80.12 103 GLY A CA 1
ATOM 809 C C . GLY A 1 103 ? 28.590 5.653 -21.533 1.00 80.12 103 GLY A C 1
ATOM 810 O O . GLY A 1 103 ? 28.354 4.478 -21.787 1.00 80.12 103 GLY A O 1
ATOM 811 N N . LYS A 1 104 ? 27.792 6.637 -21.967 1.00 79.00 104 LYS A N 1
ATOM 812 C CA . LYS A 1 104 ? 26.587 6.387 -22.780 1.00 79.00 104 LYS A CA 1
ATOM 813 C C . LYS A 1 104 ? 26.911 5.774 -24.140 1.00 79.00 104 LYS A C 1
ATOM 815 O O . LYS A 1 104 ? 26.235 4.836 -24.553 1.00 79.00 104 LYS A O 1
ATOM 820 N N . VAL A 1 105 ? 27.934 6.289 -24.818 1.00 79.38 105 VAL A N 1
ATOM 821 C CA . VAL A 1 105 ? 28.385 5.780 -26.117 1.00 79.38 105 VAL A CA 1
ATOM 822 C C . VAL A 1 105 ? 28.871 4.335 -25.977 1.00 79.38 105 VAL A C 1
ATOM 824 O O . VAL A 1 105 ? 28.382 3.462 -26.685 1.00 79.38 105 VAL A O 1
ATOM 827 N N . ILE A 1 106 ? 29.717 4.038 -24.990 1.00 80.31 106 ILE A N 1
ATOM 828 C CA . ILE A 1 106 ? 30.177 2.671 -24.687 1.00 80.31 106 ILE A CA 1
ATOM 829 C C . ILE A 1 106 ? 29.001 1.753 -24.310 1.00 80.31 106 ILE A C 1
ATOM 831 O O . ILE A 1 106 ? 28.890 0.643 -24.829 1.00 80.31 106 ILE A O 1
ATOM 835 N N . ASN A 1 107 ? 28.064 2.224 -23.484 1.00 75.94 107 ASN A N 1
ATOM 836 C CA . ASN A 1 107 ? 26.869 1.457 -23.119 1.00 75.94 107 ASN A CA 1
ATOM 837 C C . ASN A 1 107 ? 25.969 1.155 -24.322 1.00 75.94 107 ASN A C 1
ATOM 839 O O . ASN A 1 107 ? 25.290 0.128 -24.312 1.00 75.94 107 ASN A O 1
ATOM 843 N N . SER A 1 108 ? 25.956 2.020 -25.343 1.00 73.44 108 SER A N 1
ATOM 844 C CA . SER A 1 108 ? 25.219 1.769 -26.585 1.00 73.44 108 SER A CA 1
ATOM 845 C C . SER A 1 108 ? 25.835 0.633 -27.408 1.00 73.44 108 SER A C 1
ATOM 847 O O . SER A 1 108 ? 25.086 -0.167 -27.958 1.00 73.44 108 SER A O 1
ATOM 849 N N . TYR A 1 109 ? 27.167 0.478 -27.394 1.00 72.25 109 TYR A N 1
ATOM 850 C CA . TYR A 1 109 ? 27.854 -0.650 -28.039 1.00 72.25 109 TYR A CA 1
ATOM 851 C C . TYR A 1 109 ? 27.588 -1.984 -27.342 1.00 72.25 109 TYR A C 1
ATOM 853 O O . TYR A 1 109 ? 27.406 -3.004 -27.996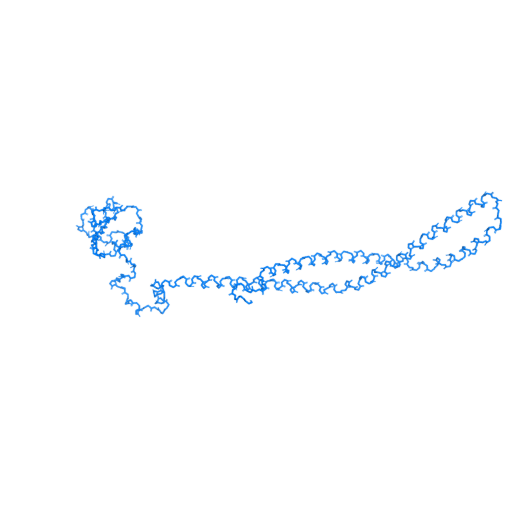 1.00 72.25 109 TYR A O 1
ATOM 861 N N . ILE A 1 110 ? 27.574 -1.979 -26.008 1.00 75.06 110 ILE A N 1
ATOM 862 C CA . ILE A 1 110 ? 27.471 -3.203 -25.196 1.00 75.06 110 ILE A CA 1
ATOM 863 C C . ILE A 1 110 ? 25.996 -3.521 -24.857 1.00 75.06 110 ILE A C 1
ATOM 865 O O . ILE A 1 110 ? 25.682 -4.541 -24.253 1.00 75.06 110 ILE A O 1
ATOM 869 N N . ASN A 1 111 ? 25.060 -2.647 -25.246 1.00 68.75 111 ASN A N 1
ATOM 870 C CA . ASN A 1 111 ? 23.637 -2.714 -24.904 1.00 68.75 111 ASN A CA 1
ATOM 871 C C . ASN A 1 111 ? 23.369 -2.906 -23.392 1.00 68.75 111 ASN A C 1
ATOM 873 O O . ASN A 1 111 ? 22.398 -3.541 -22.975 1.00 68.75 111 ASN A O 1
ATOM 877 N N . LEU A 1 112 ? 24.191 -2.279 -22.541 1.00 73.12 112 LEU A N 1
ATOM 878 C CA . LEU A 1 112 ? 24.007 -2.281 -21.078 1.00 73.12 112 LEU A CA 1
ATOM 879 C C . LEU A 1 112 ? 22.770 -1.476 -20.635 1.00 73.12 112 LEU A C 1
ATOM 881 O O . LEU A 1 112 ? 22.396 -1.488 -19.464 1.00 73.12 112 LEU A O 1
ATOM 885 N N . SER A 1 113 ? 22.073 -0.841 -21.584 1.00 71.31 113 SER A N 1
ATOM 886 C CA . SER A 1 113 ? 20.809 -0.127 -21.377 1.00 71.31 113 SER A CA 1
ATOM 887 C C . SER A 1 113 ? 19.723 -0.988 -20.714 1.00 71.31 113 SER A C 1
ATOM 889 O O . SER A 1 113 ? 18.859 -0.473 -20.000 1.00 71.31 113 SER A O 1
ATOM 891 N N . VAL A 1 114 ? 19.772 -2.308 -20.920 1.00 76.94 114 VAL A N 1
ATOM 892 C CA . VAL A 1 114 ? 18.866 -3.273 -20.284 1.00 76.94 114 VAL A CA 1
ATOM 893 C C . VAL A 1 114 ? 19.096 -3.320 -18.771 1.00 76.94 114 VAL A C 1
ATOM 895 O O . VAL A 1 114 ? 18.130 -3.307 -18.008 1.00 76.94 114 VAL A O 1
ATOM 898 N N . ILE A 1 115 ? 20.359 -3.301 -18.335 1.00 79.00 115 ILE A N 1
ATOM 899 C CA . ILE A 1 115 ? 20.737 -3.325 -16.917 1.00 79.00 115 ILE A CA 1
ATOM 900 C C . ILE A 1 115 ? 20.293 -2.028 -16.239 1.00 79.00 115 ILE A C 1
ATOM 902 O O . ILE A 1 115 ? 19.673 -2.071 -15.178 1.00 79.00 115 ILE A O 1
ATOM 906 N N . ASP A 1 116 ? 20.504 -0.879 -16.884 1.00 77.38 116 ASP A N 1
ATOM 907 C CA . ASP A 1 116 ? 20.062 0.415 -16.353 1.00 77.38 116 ASP A CA 1
ATOM 908 C C . ASP A 1 116 ? 18.536 0.473 -16.167 1.00 77.38 116 ASP A C 1
ATOM 910 O O . ASP A 1 116 ? 18.041 0.952 -15.139 1.00 77.38 116 ASP A O 1
ATOM 914 N N . ARG A 1 117 ? 17.767 -0.067 -17.126 1.00 82.31 117 ARG A N 1
ATOM 915 C CA . ARG A 1 117 ? 16.302 -0.180 -17.010 1.00 82.31 117 ARG A CA 1
ATOM 916 C C . ARG A 1 117 ? 15.884 -1.114 -15.875 1.00 82.31 117 ARG A C 1
ATOM 918 O O . ARG A 1 117 ? 14.952 -0.781 -15.136 1.00 82.31 117 ARG A O 1
ATOM 925 N N . ALA A 1 118 ? 16.571 -2.243 -15.712 1.00 81.56 118 ALA A N 1
ATOM 926 C CA . ALA A 1 118 ? 16.308 -3.186 -14.631 1.00 81.56 118 ALA A CA 1
ATOM 927 C C . ALA A 1 118 ? 16.578 -2.545 -13.260 1.00 81.56 118 ALA A C 1
ATOM 929 O O . ALA A 1 118 ? 15.693 -2.525 -12.406 1.00 81.56 118 ALA A O 1
ATOM 930 N N . ILE A 1 119 ? 17.742 -1.912 -13.080 1.00 86.88 119 ILE A N 1
ATOM 931 C CA . ILE A 1 119 ? 18.112 -1.215 -11.838 1.00 86.88 119 ILE A CA 1
ATOM 932 C C . ILE A 1 119 ? 17.108 -0.107 -11.515 1.00 86.88 119 ILE A C 1
ATOM 934 O O . ILE A 1 119 ? 16.685 0.030 -10.366 1.00 86.88 119 ILE A O 1
ATOM 938 N N . LYS A 1 120 ? 16.700 0.688 -12.512 1.00 88.19 120 LYS A N 1
ATOM 939 C CA . LYS A 1 120 ? 15.715 1.760 -12.314 1.00 88.19 120 LYS A CA 1
ATOM 940 C C . LYS A 1 120 ? 14.359 1.211 -11.867 1.00 88.19 120 LYS A C 1
ATOM 942 O O . LYS A 1 120 ? 13.744 1.783 -10.968 1.00 88.19 120 LYS A O 1
ATOM 947 N N . SER A 1 121 ? 13.922 0.100 -12.455 1.00 87.31 121 SER A N 1
ATOM 948 C CA . SER A 1 121 ? 12.658 -0.555 -12.100 1.00 87.31 121 SER A CA 1
ATOM 949 C C . SER A 1 121 ? 12.704 -1.124 -10.681 1.00 87.31 121 SER A C 1
ATOM 951 O O . SER A 1 121 ? 11.809 -0.849 -9.887 1.00 87.31 121 SER A O 1
ATOM 953 N N . ILE A 1 122 ? 13.795 -1.807 -10.320 1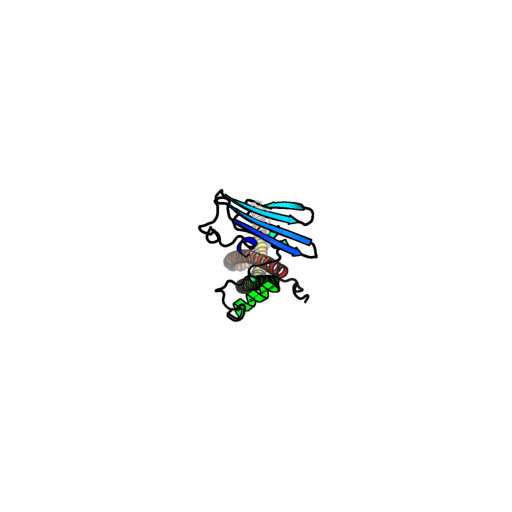.00 89.75 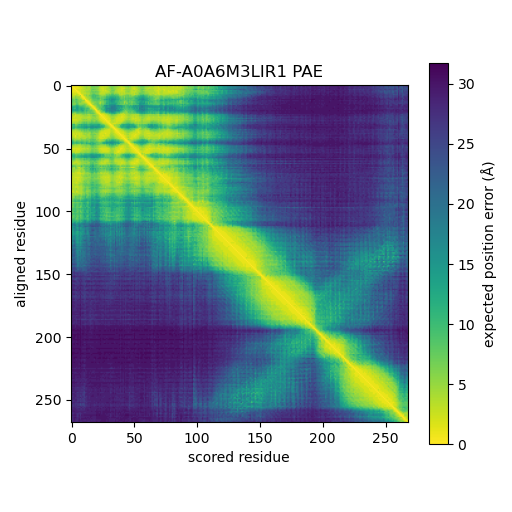122 ILE A N 1
ATOM 954 C CA . ILE A 1 122 ? 14.011 -2.346 -8.968 1.00 89.75 122 ILE A CA 1
ATOM 955 C C . ILE A 1 122 ? 14.021 -1.222 -7.927 1.00 89.75 122 ILE A C 1
ATOM 957 O O . ILE A 1 122 ? 13.368 -1.323 -6.891 1.00 89.75 122 ILE A O 1
ATOM 961 N N . LYS A 1 123 ? 14.725 -0.116 -8.205 1.00 90.94 123 LYS A N 1
ATOM 962 C CA . LYS A 1 123 ? 14.768 1.041 -7.299 1.00 90.94 123 LYS A CA 1
ATOM 963 C C . LYS A 1 123 ? 13.397 1.672 -7.095 1.00 90.94 123 LYS A C 1
ATOM 965 O O . LYS A 1 123 ? 13.108 2.100 -5.983 1.00 90.94 123 LYS A O 1
ATOM 970 N N . LYS A 1 124 ? 12.575 1.739 -8.146 1.00 92.50 124 LYS A N 1
ATOM 971 C CA . LYS A 1 124 ? 11.209 2.258 -8.050 1.00 92.50 124 LYS A CA 1
ATOM 972 C C . LYS A 1 124 ? 10.381 1.401 -7.091 1.00 92.50 124 LYS A C 1
ATOM 974 O O . LYS A 1 124 ? 9.924 1.919 -6.081 1.00 92.50 124 LYS A O 1
ATOM 979 N N . VAL A 1 125 ? 10.320 0.092 -7.338 1.00 90.38 125 VAL A N 1
ATOM 980 C CA . VAL A 1 125 ? 9.584 -0.854 -6.481 1.00 90.38 125 VAL A CA 1
ATOM 981 C C . VAL A 1 125 ? 10.073 -0.784 -5.031 1.00 90.38 125 VAL A C 1
ATOM 983 O O . VAL A 1 125 ? 9.278 -0.631 -4.112 1.00 90.38 125 VAL A O 1
ATOM 986 N N . GLY A 1 126 ? 11.391 -0.792 -4.808 1.00 90.31 126 GLY A N 1
ATOM 987 C CA . GLY A 1 126 ? 11.950 -0.713 -3.456 1.00 90.31 126 GLY A CA 1
ATOM 988 C C . GLY A 1 126 ? 11.707 0.621 -2.738 1.00 90.31 126 GLY A C 1
ATOM 989 O O . GLY A 1 126 ? 11.830 0.687 -1.514 1.00 90.31 126 GLY A O 1
ATOM 990 N N . ASN A 1 127 ? 11.406 1.701 -3.459 1.00 89.75 127 ASN A N 1
ATOM 991 C CA . ASN A 1 127 ? 11.026 2.976 -2.853 1.00 89.75 127 ASN A CA 1
ATOM 992 C C . ASN A 1 127 ? 9.538 3.006 -2.506 1.00 89.75 127 ASN A C 1
ATOM 994 O O . ASN A 1 127 ? 9.206 3.445 -1.406 1.00 89.75 127 ASN A O 1
ATOM 998 N N . ASP A 1 128 ? 8.691 2.490 -3.395 1.00 87.38 128 ASP A N 1
ATOM 999 C CA . ASP A 1 128 ? 7.243 2.410 -3.197 1.00 87.38 128 ASP A CA 1
ATOM 1000 C C . ASP A 1 128 ? 6.921 1.529 -1.971 1.00 87.38 128 ASP A C 1
ATOM 1002 O O . ASP A 1 128 ? 6.258 1.978 -1.038 1.00 87.38 128 ASP A O 1
ATOM 1006 N N . GLU A 1 129 ? 7.541 0.349 -1.870 1.00 86.38 129 GLU A N 1
ATOM 1007 C CA . GLU A 1 129 ? 7.417 -0.551 -0.708 1.00 86.38 129 GLU A CA 1
ATOM 1008 C C . GLU A 1 129 ? 7.874 0.097 0.611 1.00 86.38 129 GLU A C 1
ATOM 1010 O O . GLU A 1 129 ? 7.278 -0.078 1.676 1.00 86.38 129 GLU A O 1
ATOM 1015 N N . ARG A 1 130 ? 8.949 0.896 0.571 1.00 87.81 130 ARG A N 1
ATOM 1016 C CA . ARG A 1 130 ? 9.445 1.606 1.763 1.00 87.81 130 ARG A CA 1
ATOM 1017 C C . ARG A 1 130 ? 8.532 2.748 2.194 1.00 87.81 130 ARG A C 1
ATOM 1019 O O . ARG A 1 130 ? 8.550 3.100 3.379 1.00 87.81 130 ARG A O 1
ATOM 1026 N N . ALA A 1 131 ? 7.811 3.359 1.260 1.00 88.56 131 ALA A N 1
ATOM 1027 C CA . ALA A 1 131 ? 6.809 4.370 1.563 1.00 88.56 131 ALA A CA 1
ATOM 1028 C C . ALA A 1 131 ? 5.579 3.713 2.201 1.00 88.56 131 ALA A C 1
ATOM 1030 O O . ALA A 1 131 ? 5.187 4.118 3.295 1.00 88.56 131 ALA A O 1
ATOM 1031 N N . GLU A 1 132 ? 5.077 2.635 1.598 1.00 88.69 132 GLU A N 1
ATOM 1032 C CA . GLU A 1 132 ? 3.924 1.881 2.100 1.00 88.69 132 GLU A CA 1
ATOM 1033 C C . GLU A 1 132 ? 4.176 1.341 3.512 1.00 88.69 132 GLU A C 1
ATOM 1035 O O . GLU A 1 132 ? 3.395 1.571 4.433 1.00 88.69 132 GLU A O 1
ATOM 1040 N N . LYS A 1 133 ? 5.345 0.733 3.746 1.00 89.19 133 LYS A N 1
ATOM 1041 C CA . LYS A 1 133 ? 5.729 0.252 5.080 1.00 89.19 133 LYS A CA 1
ATOM 1042 C C . LYS A 1 133 ? 5.721 1.360 6.133 1.00 89.19 133 LYS A C 1
ATOM 1044 O O . LYS A 1 133 ? 5.355 1.114 7.282 1.00 89.19 133 LYS A O 1
ATOM 1049 N N . ARG A 1 134 ? 6.173 2.567 5.779 1.00 89.69 134 ARG A N 1
ATOM 1050 C CA . ARG A 1 134 ? 6.155 3.709 6.705 1.00 89.69 134 ARG A CA 1
ATOM 1051 C C . ARG A 1 134 ? 4.735 4.168 6.997 1.00 89.69 134 ARG A C 1
ATOM 1053 O O . ARG A 1 134 ? 4.448 4.457 8.153 1.00 89.69 134 ARG A O 1
ATOM 1060 N N . PHE A 1 135 ? 3.882 4.200 5.980 1.00 90.75 135 PHE A N 1
ATOM 1061 C CA . PHE A 1 135 ? 2.481 4.570 6.121 1.00 90.75 135 PHE A CA 1
ATOM 1062 C C . PHE A 1 135 ? 1.736 3.598 7.046 1.00 90.75 135 PHE A C 1
ATOM 1064 O O . PHE A 1 135 ? 1.250 4.011 8.097 1.00 90.75 135 PHE A O 1
ATOM 1071 N N . VAL A 1 136 ? 1.779 2.297 6.743 1.00 89.00 136 VAL A N 1
ATOM 1072 C CA . VAL A 1 136 ? 1.095 1.258 7.534 1.00 89.00 136 VAL A CA 1
ATOM 1073 C C . VAL A 1 136 ? 1.613 1.206 8.972 1.00 89.00 136 VAL A C 1
ATOM 1075 O O . VAL A 1 136 ? 0.840 1.027 9.911 1.00 89.00 136 VAL A O 1
ATOM 1078 N N . LYS A 1 137 ? 2.923 1.391 9.180 1.00 90.31 137 LYS A N 1
ATOM 1079 C CA . LYS A 1 137 ? 3.484 1.453 10.535 1.00 90.31 137 LYS A CA 1
ATOM 1080 C C . LYS A 1 137 ? 2.978 2.678 11.306 1.00 90.31 137 LYS A C 1
ATOM 1082 O O . LYS A 1 137 ? 2.686 2.559 12.490 1.00 90.31 137 LYS A O 1
ATOM 1087 N N . GLY A 1 138 ? 2.850 3.826 10.639 1.00 89.56 138 GLY A N 1
ATOM 1088 C CA . GLY A 1 138 ? 2.271 5.030 11.233 1.00 89.56 138 GLY A CA 1
ATOM 1089 C C . GLY A 1 138 ? 0.810 4.839 11.644 1.00 89.56 138 GLY A C 1
ATOM 1090 O O . GLY A 1 138 ? 0.443 5.201 12.759 1.00 89.56 138 GLY A O 1
ATOM 1091 N N . GLU A 1 139 ? -0.006 4.216 10.789 1.00 89.44 139 GLU A N 1
ATOM 1092 C CA . GLU A 1 139 ? -1.398 3.882 11.123 1.00 89.44 139 GLU A CA 1
ATOM 1093 C C . GLU A 1 139 ? -1.495 2.888 12.284 1.00 89.44 139 GLU A C 1
ATOM 1095 O O . GLU A 1 139 ? -2.343 3.046 13.164 1.00 89.44 139 GLU A O 1
ATOM 1100 N N . LEU A 1 140 ? -0.611 1.887 12.325 1.00 89.69 140 LEU A N 1
ATOM 1101 C CA . LEU A 1 140 ? -0.569 0.918 13.416 1.00 89.69 140 LEU A CA 1
ATOM 1102 C C . LEU A 1 140 ? -0.274 1.600 14.757 1.00 89.69 140 LEU A C 1
ATOM 1104 O O . LEU A 1 140 ? -1.000 1.367 15.720 1.00 89.69 140 LEU A O 1
ATOM 1108 N N . ASP A 1 141 ? 0.746 2.458 14.813 1.00 88.56 141 ASP A N 1
ATOM 1109 C CA . ASP A 1 141 ? 1.112 3.176 16.039 1.00 88.56 141 ASP A CA 1
ATOM 1110 C C . ASP A 1 141 ? 0.001 4.143 16.483 1.00 88.56 141 ASP A C 1
ATOM 1112 O O . ASP A 1 141 ? -0.274 4.266 17.677 1.00 88.56 141 ASP A O 1
ATOM 1116 N N . ALA A 1 142 ? -0.672 4.810 15.539 1.00 87.44 142 ALA A N 1
ATOM 1117 C CA . ALA A 1 142 ? -1.818 5.666 15.845 1.00 87.44 142 ALA A CA 1
ATOM 1118 C C . ALA A 1 142 ? -2.990 4.859 16.424 1.00 87.44 142 ALA A C 1
ATOM 1120 O O . ALA A 1 142 ? -3.553 5.235 17.449 1.00 87.44 142 ALA A O 1
ATOM 1121 N N . THR A 1 143 ? -3.308 3.720 15.810 1.00 82.44 143 THR A N 1
ATOM 1122 C CA . THR A 1 143 ? -4.397 2.845 16.260 1.00 82.44 143 THR A CA 1
ATOM 1123 C C . THR A 1 143 ? -4.094 2.236 17.631 1.00 82.44 143 THR A C 1
ATOM 1125 O O . THR A 1 143 ? -4.973 2.176 18.483 1.00 82.44 143 THR A O 1
ATOM 1128 N N . LEU A 1 144 ? -2.843 1.833 17.889 1.00 81.25 144 LEU A N 1
ATOM 1129 C CA . LEU A 1 144 ? -2.430 1.329 19.203 1.00 81.25 144 LEU A CA 1
ATOM 1130 C C . LEU A 1 144 ? -2.597 2.386 20.301 1.00 81.25 144 LEU A C 1
ATOM 1132 O O . LEU A 1 144 ? -3.098 2.063 21.374 1.00 81.25 144 LEU A O 1
ATOM 1136 N N . LYS A 1 145 ? -2.257 3.650 20.020 1.00 85.56 145 LYS A N 1
ATOM 1137 C CA . LYS A 1 145 ? -2.493 4.761 20.957 1.00 85.56 145 LYS A CA 1
ATOM 1138 C C . LYS A 1 145 ? -3.973 5.004 21.230 1.00 85.56 145 LYS A C 1
ATOM 1140 O O . LYS A 1 145 ? -4.328 5.296 22.368 1.00 85.56 145 LYS A O 1
ATOM 1145 N N . SER A 1 146 ? -4.835 4.892 20.221 1.00 78.69 146 SER A N 1
ATOM 1146 C CA . SER A 1 146 ? -6.286 4.960 20.436 1.00 78.69 146 SER A CA 1
ATOM 1147 C C . SER A 1 146 ? -6.759 3.819 21.336 1.00 78.69 146 SER A C 1
ATOM 1149 O O . SER A 1 146 ? -7.578 4.038 22.220 1.00 78.69 146 SER A O 1
ATOM 1151 N N . LEU A 1 147 ? -6.182 2.623 21.185 1.00 80.44 147 LEU A N 1
ATOM 1152 C CA . LEU A 1 147 ? -6.550 1.441 21.964 1.00 80.44 147 LEU A CA 1
ATOM 1153 C C . LEU A 1 147 ? -6.165 1.550 23.448 1.00 80.44 147 LEU A C 1
ATOM 1155 O O . LEU A 1 147 ? -6.926 1.115 24.310 1.00 80.44 147 LEU A O 1
ATOM 1159 N N . GLU A 1 148 ? -5.033 2.188 23.761 1.00 79.19 148 GLU A N 1
ATOM 1160 C CA . GLU A 1 148 ? -4.622 2.462 25.149 1.00 79.19 148 GLU A CA 1
ATOM 1161 C C . GLU A 1 148 ? -5.654 3.298 25.918 1.00 79.19 148 GLU A C 1
ATOM 1163 O O . GLU A 1 148 ? -5.806 3.130 27.131 1.00 79.19 148 GLU A O 1
ATOM 1168 N N . GLN A 1 149 ? -6.406 4.161 25.227 1.00 77.94 149 GLN A N 1
ATOM 1169 C CA . GLN A 1 149 ? -7.461 4.964 25.850 1.00 77.94 149 GLN A CA 1
ATOM 1170 C C . GLN A 1 149 ? -8.577 4.088 26.423 1.00 77.94 149 GLN A C 1
ATOM 1172 O O . GLN A 1 149 ? -9.238 4.501 27.369 1.00 77.94 149 GLN A O 1
ATOM 1177 N N . TYR A 1 150 ? -8.740 2.862 25.924 1.00 74.44 150 TYR A N 1
ATOM 1178 C CA . TYR A 1 150 ? -9.778 1.921 26.333 1.00 74.44 150 TYR A CA 1
ATOM 1179 C C . TYR A 1 150 ? -9.322 0.903 27.391 1.00 74.44 150 TYR A C 1
ATOM 1181 O O . TYR A 1 150 ? -10.094 0.021 27.757 1.00 74.44 150 TYR A O 1
ATOM 1189 N N . ASN A 1 151 ? -8.114 1.040 27.957 1.00 74.56 151 ASN A N 1
ATOM 1190 C CA . ASN A 1 151 ? -7.612 0.150 29.020 1.00 74.56 151 ASN A CA 1
ATOM 1191 C C . ASN A 1 151 ? -8.519 0.093 30.269 1.00 74.56 151 ASN A C 1
ATOM 1193 O O . ASN A 1 151 ? -8.444 -0.843 31.058 1.00 74.56 151 ASN A O 1
ATOM 1197 N N . HIS A 1 152 ? -9.387 1.086 30.468 1.00 73.62 152 HIS A N 1
ATOM 1198 C CA . HIS A 1 152 ? -10.324 1.133 31.589 1.00 73.62 152 HIS A CA 1
ATOM 1199 C C . HIS A 1 152 ? -11.565 0.239 31.401 1.00 73.62 152 HIS A C 1
ATOM 1201 O O . HIS A 1 152 ? -12.261 -0.016 32.383 1.00 73.62 152 HIS A O 1
ATOM 1207 N N . LEU A 1 153 ? -11.824 -0.284 30.194 1.00 74.31 153 LEU A N 1
ATOM 1208 C CA . LEU A 1 153 ? -12.988 -1.139 29.913 1.00 74.31 153 LEU A CA 1
ATOM 1209 C C . LEU A 1 153 ? -13.016 -2.417 30.750 1.00 74.31 153 LEU A C 1
ATOM 1211 O O . LEU A 1 153 ? -14.086 -2.866 31.147 1.00 74.31 153 LEU A O 1
ATOM 1215 N N . GLU A 1 154 ? -11.853 -2.978 31.067 1.00 70.88 154 GLU A N 1
ATOM 1216 C CA . GLU A 1 154 ? -11.754 -4.180 31.900 1.00 70.88 154 GLU A CA 1
ATOM 1217 C C . GLU A 1 154 ? -12.267 -3.903 33.327 1.00 70.88 154 GLU A C 1
ATOM 1219 O O . GLU A 1 154 ? -12.968 -4.711 33.938 1.00 70.88 154 GLU A O 1
ATOM 1224 N N . ARG A 1 155 ? -12.014 -2.689 33.837 1.00 72.06 155 ARG A N 1
ATOM 1225 C CA . ARG A 1 155 ? -12.575 -2.219 35.108 1.00 72.06 155 ARG A CA 1
ATOM 1226 C C . ARG A 1 155 ? -14.082 -1.978 34.998 1.00 72.06 155 ARG A C 1
ATOM 1228 O O . ARG A 1 155 ? -14.808 -2.315 35.935 1.00 72.06 155 ARG A O 1
ATOM 1235 N N . CYS A 1 156 ? -14.546 -1.446 33.867 1.00 69.38 156 CYS A N 1
ATOM 1236 C CA . CYS A 1 156 ? -15.970 -1.268 33.591 1.00 69.38 156 CYS A CA 1
ATOM 1237 C C . CYS A 1 156 ? -16.716 -2.611 33.555 1.00 69.38 156 CYS A C 1
ATOM 1239 O O . CYS A 1 156 ? -17.783 -2.705 34.150 1.00 69.38 156 CYS A O 1
ATOM 1241 N N . GLU A 1 157 ? -16.155 -3.675 32.968 1.00 72.88 157 GLU A N 1
ATOM 1242 C CA . GLU A 1 157 ? -16.780 -5.010 32.977 1.00 72.88 157 GLU A CA 1
ATOM 1243 C C . GLU A 1 157 ? -16.966 -5.559 34.395 1.00 72.88 157 GLU A C 1
ATOM 1245 O O . GLU A 1 157 ? -18.029 -6.097 34.719 1.00 72.88 157 GLU A O 1
ATOM 1250 N N . ILE A 1 158 ? -15.975 -5.391 35.277 1.00 75.94 158 ILE A N 1
ATOM 1251 C CA . ILE A 1 158 ? -16.092 -5.809 36.683 1.00 75.94 158 ILE A CA 1
ATOM 1252 C C . ILE A 1 158 ? -17.215 -5.033 37.384 1.00 75.94 158 ILE A C 1
ATOM 1254 O O . ILE A 1 158 ? -18.016 -5.628 38.113 1.00 75.94 158 ILE A O 1
ATOM 1258 N N . GLN A 1 159 ? -17.302 -3.720 37.149 1.00 70.94 159 GLN A N 1
ATOM 1259 C CA . GLN A 1 159 ? -18.381 -2.889 37.689 1.00 70.94 159 GLN A CA 1
ATOM 1260 C C . GLN A 1 159 ? -19.749 -3.351 37.177 1.00 70.94 159 GLN A C 1
ATOM 1262 O O . GLN A 1 159 ? -20.638 -3.577 37.994 1.00 70.94 159 GLN A O 1
ATOM 1267 N N . LEU A 1 160 ? -19.881 -3.608 35.874 1.00 74.06 160 LEU A N 1
ATOM 1268 C CA . LEU A 1 160 ? -21.098 -4.103 35.218 1.00 74.06 160 LEU A CA 1
ATOM 1269 C C . LEU A 1 160 ? -21.532 -5.475 35.764 1.00 74.06 160 LEU A C 1
ATOM 1271 O O . LEU A 1 160 ? -22.710 -5.724 36.011 1.00 74.06 160 LEU A O 1
ATOM 1275 N N . THR A 1 161 ? -20.569 -6.357 36.043 1.00 76.25 161 THR A N 1
ATOM 1276 C CA . THR A 1 161 ? -20.838 -7.682 36.623 1.00 76.25 161 THR A CA 1
ATOM 1277 C C . THR A 1 161 ? -21.398 -7.574 38.044 1.00 76.25 161 THR A C 1
ATOM 1279 O O . THR A 1 161 ? -22.332 -8.293 38.406 1.00 76.25 161 THR A O 1
ATOM 1282 N N . ASN A 1 162 ? -20.846 -6.677 38.866 1.00 73.94 162 ASN A N 1
ATOM 1283 C CA . ASN A 1 162 ? -21.372 -6.415 40.209 1.00 73.94 162 ASN A CA 1
ATOM 1284 C C . ASN A 1 162 ? -22.760 -5.765 40.155 1.00 73.94 162 ASN A C 1
ATOM 1286 O O . ASN A 1 162 ? -23.631 -6.104 40.955 1.00 73.94 162 ASN A O 1
ATOM 1290 N N . LEU A 1 163 ? -22.980 -4.907 39.166 1.00 68.38 163 LEU A N 1
ATOM 1291 C CA . LEU A 1 163 ? -24.255 -4.268 38.869 1.00 68.38 163 LEU A CA 1
ATOM 1292 C C . LEU A 1 163 ? -25.361 -5.258 38.548 1.00 68.38 163 LEU A C 1
ATOM 1294 O O . LEU A 1 163 ? -26.427 -5.206 39.153 1.00 68.38 163 LEU A O 1
ATOM 1298 N N . ASN A 1 164 ? -25.091 -6.207 37.652 1.00 71.12 164 ASN A N 1
ATOM 1299 C CA . ASN A 1 164 ? -26.059 -7.241 37.302 1.00 71.12 164 ASN A CA 1
ATOM 1300 C C . ASN A 1 164 ? -26.458 -8.073 38.524 1.00 71.12 164 ASN A C 1
ATOM 1302 O O . ASN A 1 164 ? -27.636 -8.369 38.701 1.00 71.12 164 ASN A O 1
ATOM 1306 N N . LYS A 1 165 ? -25.514 -8.371 39.428 1.00 76.12 165 LYS A N 1
ATOM 1307 C CA . LYS A 1 165 ? -25.841 -9.047 40.694 1.00 76.12 165 LYS A CA 1
ATOM 1308 C C . LYS A 1 165 ? -26.783 -8.213 41.564 1.00 76.12 165 LYS A C 1
ATOM 1310 O O . LYS A 1 165 ? -27.709 -8.766 42.153 1.00 76.12 165 LYS A O 1
ATOM 1315 N N . GLN A 1 166 ? -26.562 -6.900 41.660 1.00 72.25 166 GLN A N 1
ATOM 1316 C CA . GLN A 1 166 ? -27.462 -6.007 42.396 1.00 72.25 166 GLN A CA 1
ATOM 1317 C C . GLN A 1 166 ? -28.839 -5.909 41.726 1.00 72.25 166 GLN A C 1
ATOM 1319 O O . GLN A 1 166 ? -29.858 -5.987 42.409 1.00 72.25 166 GLN A O 1
ATOM 1324 N N . TYR A 1 167 ? -28.889 -5.824 40.397 1.00 70.75 167 TYR A N 1
ATOM 1325 C CA . TYR A 1 167 ? -30.135 -5.829 39.634 1.00 70.75 167 TYR A CA 1
ATOM 1326 C C . TYR A 1 167 ? -30.945 -7.116 39.849 1.00 70.75 167 TYR A C 1
ATOM 1328 O O . TYR A 1 167 ? -32.151 -7.054 40.095 1.00 70.75 167 TYR A O 1
ATOM 1336 N N . ASP A 1 168 ? -30.294 -8.281 39.834 1.00 70.81 168 ASP A N 1
ATOM 1337 C CA . ASP A 1 168 ? -30.944 -9.567 40.101 1.00 70.81 168 ASP A CA 1
ATOM 1338 C C . ASP A 1 168 ? -31.532 -9.633 41.520 1.00 70.81 168 ASP A C 1
ATOM 1340 O O . ASP A 1 168 ? -32.646 -10.136 41.706 1.00 70.81 168 ASP A O 1
ATOM 1344 N N . LEU A 1 169 ? -30.837 -9.065 42.515 1.00 70.69 169 LEU A N 1
ATOM 1345 C CA . LEU A 1 169 ? -31.364 -8.928 43.877 1.00 70.69 169 LEU A CA 1
ATOM 1346 C C . LEU A 1 169 ? -32.631 -8.065 43.896 1.00 70.69 169 LEU A C 1
ATOM 1348 O O . LEU A 1 169 ? -33.648 -8.481 44.454 1.00 70.69 169 LEU A O 1
ATOM 1352 N N . VAL A 1 170 ? -32.612 -6.905 43.235 1.00 61.28 170 VAL A N 1
ATOM 1353 C CA . VAL A 1 170 ? -33.779 -6.011 43.142 1.00 61.28 170 VAL A CA 1
ATOM 1354 C C . VAL A 1 170 ? -34.948 -6.703 42.438 1.00 61.28 170 VAL A C 1
ATOM 1356 O O . VAL A 1 170 ? -36.085 -6.655 42.911 1.00 61.28 170 VAL A O 1
ATOM 1359 N N . LYS A 1 171 ? -34.690 -7.417 41.341 1.00 70.44 171 LYS A N 1
ATOM 1360 C CA . LYS A 1 171 ? -35.709 -8.170 40.598 1.00 70.44 171 LYS A CA 1
ATOM 1361 C C . LYS A 1 171 ? -36.359 -9.263 41.455 1.00 70.44 171 LYS A C 1
ATOM 1363 O O . LYS A 1 171 ? -37.583 -9.444 41.413 1.00 70.44 171 LYS A O 1
ATOM 1368 N N . ALA A 1 172 ? -35.567 -9.959 42.271 1.00 68.62 172 ALA A N 1
ATOM 1369 C CA . ALA A 1 172 ? -36.077 -10.928 43.238 1.00 68.62 172 ALA A CA 1
ATOM 1370 C C . ALA A 1 172 ? -36.948 -10.254 44.315 1.00 68.62 172 ALA A C 1
ATOM 1372 O O . ALA A 1 172 ? -38.007 -10.778 44.671 1.00 68.62 172 ALA A O 1
ATOM 1373 N N . MET A 1 173 ? -36.558 -9.066 44.786 1.00 62.62 173 MET A N 1
ATOM 1374 C CA . MET A 1 173 ? -37.341 -8.290 45.754 1.00 62.62 173 MET A CA 1
ATOM 1375 C C . MET A 1 173 ? -38.679 -7.813 45.179 1.00 62.62 173 MET A C 1
ATOM 1377 O O . MET A 1 173 ? -39.704 -7.978 45.834 1.00 62.62 173 MET A O 1
ATOM 1381 N N . VAL A 1 174 ? -38.712 -7.307 43.942 1.00 61.34 174 VAL A N 1
ATOM 1382 C CA . VAL A 1 174 ? -39.961 -6.901 43.266 1.00 61.34 174 VAL A CA 1
ATOM 1383 C C . VAL A 1 174 ? -40.917 -8.083 43.098 1.00 61.34 174 VAL A C 1
ATOM 1385 O O . VAL A 1 174 ? -42.127 -7.944 43.298 1.00 61.34 174 VAL A O 1
ATOM 1388 N N . SER A 1 175 ? -40.385 -9.261 42.769 1.00 65.38 175 SER A N 1
ATOM 1389 C CA . SER A 1 175 ? -41.180 -10.489 42.658 1.00 65.38 175 SER A CA 1
ATOM 1390 C C . SER A 1 175 ? -41.789 -10.884 44.009 1.00 65.38 175 SER A C 1
ATOM 1392 O O . SER A 1 175 ? -42.968 -11.225 44.087 1.00 65.38 175 SER A O 1
ATOM 1394 N N . ARG A 1 176 ? -41.027 -10.746 45.102 1.00 61.22 176 ARG A N 1
ATOM 1395 C CA . ARG A 1 176 ? -41.533 -10.959 46.467 1.00 61.22 176 ARG A CA 1
ATOM 1396 C C . ARG A 1 176 ? -42.567 -9.918 46.879 1.00 61.22 176 ARG A C 1
ATOM 1398 O O . ARG A 1 176 ? -43.556 -10.266 47.512 1.00 61.22 176 ARG A O 1
ATOM 1405 N N . LEU A 1 177 ? -42.392 -8.659 46.492 1.00 57.47 177 LEU A N 1
ATOM 1406 C CA . LEU A 1 177 ? -43.352 -7.597 46.793 1.00 57.47 177 LEU A CA 1
ATOM 1407 C C . LEU A 1 177 ? -44.713 -7.875 46.137 1.00 57.47 177 LEU A C 1
ATOM 1409 O O . LEU A 1 177 ? -45.755 -7.677 46.761 1.00 57.47 177 LEU A O 1
ATOM 1413 N N . HIS A 1 178 ? -44.706 -8.428 44.921 1.00 64.06 178 HIS A N 1
ATOM 1414 C CA . HIS A 1 178 ? -45.918 -8.928 44.272 1.00 64.06 178 HIS A CA 1
ATOM 1415 C C . HIS A 1 178 ? -46.589 -10.055 45.068 1.00 64.06 178 HIS A C 1
ATOM 1417 O O . HIS A 1 178 ? -47.813 -10.046 45.205 1.00 64.06 178 HIS A O 1
ATOM 1423 N N . GLU A 1 179 ? -45.825 -10.997 45.636 1.00 67.62 179 GLU A N 1
ATOM 1424 C CA . GLU A 1 179 ? -46.395 -12.030 46.514 1.00 67.62 179 GLU A CA 1
ATOM 1425 C C . GLU A 1 179 ? -47.037 -11.422 47.763 1.00 67.62 179 GLU A C 1
ATOM 1427 O O . GLU A 1 179 ? -48.134 -11.821 48.151 1.00 67.62 179 GLU A O 1
ATOM 1432 N N . VAL A 1 180 ? -46.401 -10.420 48.369 1.00 62.16 180 VAL A N 1
ATOM 1433 C CA . VAL A 1 180 ? -46.948 -9.732 49.544 1.00 62.16 180 VAL A CA 1
ATOM 1434 C C . VAL A 1 180 ? -48.250 -9.019 49.198 1.00 62.16 180 VAL A C 1
ATOM 1436 O O . VAL A 1 180 ? -49.250 -9.211 49.888 1.00 62.16 180 VAL A O 1
ATOM 1439 N N . ILE A 1 181 ? -48.284 -8.261 48.102 1.00 62.19 181 ILE A N 1
ATOM 1440 C CA . ILE A 1 181 ? -49.506 -7.601 47.622 1.00 62.19 181 ILE A CA 1
ATOM 1441 C C . ILE A 1 181 ? -50.618 -8.627 47.394 1.00 62.19 181 ILE A C 1
ATOM 1443 O O . ILE A 1 181 ? -51.759 -8.396 47.799 1.00 62.19 181 ILE A O 1
ATOM 1447 N N . LYS A 1 182 ? -50.284 -9.782 46.807 1.00 70.81 182 LYS A N 1
ATOM 1448 C CA . LYS A 1 182 ? -51.225 -10.886 46.620 1.00 70.81 182 LYS A CA 1
ATOM 1449 C C . LYS A 1 182 ? -51.757 -11.403 47.958 1.00 70.81 182 LYS A C 1
ATOM 1451 O O . LYS A 1 182 ? -52.968 -11.466 48.129 1.00 70.81 182 LYS A O 1
ATOM 1456 N N . THR A 1 183 ? -50.891 -11.656 48.944 1.00 68.50 183 THR A N 1
ATOM 1457 C CA . THR A 1 183 ? -51.338 -12.094 50.280 1.00 68.50 183 THR A CA 1
ATOM 1458 C C . THR A 1 183 ? -52.225 -11.061 50.975 1.00 68.50 183 THR A C 1
ATOM 1460 O O . THR A 1 183 ? -53.221 -11.427 51.591 1.00 68.50 183 THR A O 1
ATOM 1463 N N . ILE A 1 184 ? -51.932 -9.764 50.840 1.00 62.31 184 ILE A N 1
ATOM 1464 C CA . ILE A 1 184 ? -52.783 -8.686 51.364 1.00 62.31 184 ILE A CA 1
ATOM 1465 C C . ILE A 1 184 ? -54.147 -8.692 50.666 1.00 62.31 184 ILE A C 1
ATOM 1467 O O . ILE A 1 184 ? -55.174 -8.531 51.328 1.00 62.31 184 ILE A O 1
ATOM 1471 N N . HIS A 1 185 ? -54.175 -8.894 49.347 1.00 66.12 185 HIS A N 1
ATOM 1472 C CA . HIS A 1 185 ? -55.414 -9.022 48.583 1.00 66.12 185 HIS A CA 1
ATOM 1473 C C . HIS A 1 185 ? -56.245 -10.223 49.061 1.00 66.12 185 HIS A C 1
ATOM 1475 O O . HIS A 1 185 ? -57.441 -10.071 49.313 1.00 66.12 185 HIS A O 1
ATOM 1481 N N . ASP A 1 186 ? -55.606 -11.376 49.270 1.00 67.06 186 ASP A N 1
ATOM 1482 C CA . ASP A 1 186 ? -56.245 -12.604 49.751 1.00 67.06 186 ASP A CA 1
ATOM 1483 C C . ASP A 1 186 ? -56.832 -12.417 51.162 1.00 67.06 186 ASP A C 1
ATOM 1485 O O . ASP A 1 186 ? -57.991 -12.755 51.414 1.00 67.06 186 ASP A O 1
ATOM 1489 N N . ILE A 1 187 ? -56.079 -11.792 52.079 1.00 66.38 187 ILE A N 1
ATOM 1490 C CA . ILE A 1 187 ? -56.560 -11.435 53.426 1.00 66.38 187 ILE A CA 1
ATOM 1491 C C . ILE A 1 187 ? -57.758 -10.486 53.335 1.00 66.38 187 ILE A C 1
ATOM 1493 O O . ILE A 1 187 ? -58.747 -10.668 54.043 1.00 66.38 187 ILE A O 1
ATOM 1497 N N . ARG A 1 188 ? -57.705 -9.480 52.455 1.00 61.41 188 ARG A N 1
ATOM 1498 C CA . ARG A 1 188 ? -58.805 -8.525 52.256 1.00 61.41 188 ARG A CA 1
ATOM 1499 C C . ARG A 1 188 ? -60.069 -9.214 51.738 1.00 61.41 188 ARG A C 1
ATOM 1501 O O . ARG A 1 188 ? -61.167 -8.823 52.131 1.00 61.41 188 ARG A O 1
ATOM 1508 N N . GLY A 1 189 ? -59.919 -10.232 50.889 1.00 64.81 189 GLY A N 1
ATOM 1509 C CA . GLY A 1 189 ? -61.011 -11.098 50.444 1.00 64.81 189 GLY A CA 1
ATOM 1510 C C . GLY A 1 189 ? -61.642 -11.877 51.601 1.00 64.81 189 GLY A C 1
ATOM 1511 O O . GLY A 1 189 ? -62.859 -11.853 51.761 1.00 64.81 189 GLY A O 1
ATOM 1512 N N . LEU A 1 190 ? -60.819 -12.480 52.463 1.00 63.91 190 LEU A N 1
ATOM 1513 C CA . LEU A 1 190 ? -61.277 -13.240 53.634 1.00 63.91 190 LEU A CA 1
ATOM 1514 C C . LEU A 1 190 ? -61.979 -12.364 54.684 1.00 63.91 190 LEU A C 1
ATOM 1516 O O . LEU A 1 190 ? -63.020 -12.747 55.209 1.00 63.91 190 LEU A O 1
ATOM 1520 N N . VAL A 1 191 ? -61.465 -11.157 54.945 1.00 60.72 191 VAL A N 1
ATOM 1521 C CA . VAL A 1 191 ? -62.084 -10.193 55.876 1.00 60.72 191 VAL A CA 1
ATOM 1522 C C . VAL A 1 191 ? -63.460 -9.736 55.381 1.00 60.72 191 VAL A C 1
ATOM 1524 O O . VAL A 1 191 ? -64.367 -9.555 56.189 1.00 60.72 191 VAL A O 1
ATOM 1527 N N . LYS A 1 192 ? -63.656 -9.599 54.063 1.00 62.00 192 LYS A N 1
ATOM 1528 C CA . LYS A 1 192 ? -64.980 -9.324 53.477 1.00 62.00 192 LYS A CA 1
ATOM 1529 C C . LYS A 1 192 ? -65.933 -10.528 53.539 1.00 62.00 192 LYS A C 1
ATOM 1531 O O . LYS A 1 192 ? -67.139 -10.321 53.465 1.00 62.00 192 LYS A O 1
ATOM 1536 N N . GLY A 1 193 ? -65.406 -11.748 53.671 1.00 58.22 193 GLY A N 1
ATOM 1537 C CA . GLY A 1 193 ? -66.165 -13.004 53.724 1.00 58.22 193 GLY A CA 1
ATOM 1538 C C . GLY A 1 193 ? -66.612 -13.455 55.122 1.00 58.22 193 GLY A C 1
ATOM 1539 O O . GLY A 1 193 ? -67.390 -14.395 55.217 1.00 58.22 193 GLY A O 1
ATOM 1540 N N . GLY A 1 194 ? -66.167 -12.798 56.201 1.00 53.44 194 GLY A N 1
ATOM 1541 C CA . GLY A 1 194 ? -66.688 -13.029 57.558 1.00 53.44 194 GLY A CA 1
ATOM 1542 C C . GLY A 1 194 ? -66.129 -14.239 58.324 1.00 53.44 194 GLY A C 1
ATOM 1543 O O . GLY A 1 194 ? -66.645 -14.552 59.393 1.00 53.44 194 GLY A O 1
ATOM 1544 N N . GLU A 1 195 ? -65.061 -14.894 57.855 1.00 53.53 195 GLU A N 1
ATOM 1545 C CA . GLU A 1 195 ? -64.475 -16.066 58.527 1.00 53.53 195 GLU A CA 1
ATOM 1546 C C . GLU A 1 195 ? -62.987 -15.871 58.889 1.00 53.53 195 GLU A C 1
ATOM 1548 O O . GLU A 1 195 ? -62.142 -15.627 58.028 1.00 53.53 195 GLU A O 1
ATOM 1553 N N . GLY A 1 196 ? -62.639 -16.066 60.171 1.00 53.84 196 GLY A N 1
ATOM 1554 C CA . GLY A 1 196 ? -61.286 -16.490 60.575 1.00 53.84 196 GLY A CA 1
ATOM 1555 C C . GLY A 1 196 ? -60.397 -15.485 61.323 1.00 53.84 196 GLY A C 1
ATOM 1556 O O . GLY A 1 196 ? -59.318 -15.137 60.845 1.00 53.84 196 GLY A O 1
ATOM 1557 N N . GLY A 1 197 ? -60.753 -15.130 62.564 1.00 52.75 197 GLY A N 1
ATOM 1558 C CA . GLY A 1 197 ? -59.913 -14.312 63.461 1.00 52.75 197 GLY A CA 1
ATOM 1559 C C . GLY A 1 197 ? -58.531 -14.905 63.807 1.00 52.75 197 GLY A C 1
ATOM 1560 O O . GLY A 1 197 ? -57.603 -14.162 64.113 1.00 52.75 197 GLY A O 1
ATOM 1561 N N . VAL A 1 198 ? -58.349 -16.228 63.695 1.00 52.75 198 VAL A N 1
ATOM 1562 C CA . VAL A 1 198 ? -57.091 -16.924 64.053 1.00 52.75 198 VAL A CA 1
ATOM 1563 C C . VAL A 1 198 ? -56.015 -16.819 62.958 1.00 52.75 198 VAL A C 1
ATOM 1565 O O . VAL A 1 198 ? -54.828 -16.767 63.269 1.00 52.75 198 VAL A O 1
ATOM 1568 N N . LYS A 1 199 ? -56.388 -16.707 61.672 1.00 55.88 199 LYS A N 1
ATOM 1569 C CA . LYS A 1 199 ? -55.407 -16.565 60.572 1.00 55.88 199 LYS A CA 1
ATOM 1570 C C . LYS A 1 199 ? -54.765 -15.172 60.525 1.00 55.88 199 LYS A C 1
ATOM 1572 O O . LYS A 1 199 ? -53.646 -15.038 60.042 1.00 55.88 199 LYS A O 1
ATOM 1577 N N . ILE A 1 200 ? -55.433 -14.152 61.063 1.00 55.94 200 ILE A N 1
ATOM 1578 C CA . ILE A 1 200 ? -55.017 -12.741 60.993 1.00 55.94 200 ILE A CA 1
ATOM 1579 C C . ILE A 1 200 ? -53.744 -12.470 61.817 1.00 55.94 200 ILE A C 1
ATOM 1581 O O . ILE A 1 200 ? -52.897 -11.678 61.406 1.00 55.94 200 ILE A O 1
ATOM 1585 N N . VAL A 1 201 ? -53.552 -13.175 62.937 1.00 56.34 201 VAL A N 1
ATOM 1586 C CA . VAL A 1 201 ? -52.387 -12.986 63.823 1.00 56.34 201 VAL A CA 1
ATOM 1587 C C . VAL A 1 201 ? -51.085 -13.473 63.169 1.00 56.34 201 VAL A C 1
ATOM 1589 O O . VAL A 1 201 ? -50.062 -12.799 63.270 1.00 56.34 201 VAL A O 1
ATOM 1592 N N . GLY A 1 202 ? -51.125 -14.584 62.422 1.00 59.38 202 GLY A N 1
ATOM 1593 C CA . GLY A 1 202 ? -49.957 -15.106 61.696 1.00 59.38 202 GLY A CA 1
ATOM 1594 C C . GLY A 1 202 ? -49.477 -14.188 60.564 1.00 59.38 202 GLY A C 1
ATOM 1595 O O . GLY A 1 202 ? -48.282 -14.115 60.283 1.00 59.38 202 GLY A O 1
ATOM 1596 N N . TYR A 1 203 ? -50.388 -13.427 59.952 1.00 61.47 203 TYR A N 1
ATOM 1597 C CA . TYR A 1 203 ? -50.036 -12.452 58.919 1.00 61.47 203 TYR A CA 1
ATOM 1598 C C . TYR A 1 203 ? -49.425 -11.167 59.480 1.00 61.47 203 TYR A C 1
ATOM 1600 O O . TYR A 1 203 ? -48.621 -10.545 58.791 1.00 61.47 203 TYR A O 1
ATOM 1608 N N . LYS A 1 204 ? -49.731 -10.794 60.730 1.00 56.00 204 LYS A N 1
ATOM 1609 C CA . LYS A 1 204 ? -49.171 -9.594 61.371 1.00 56.00 204 LYS A CA 1
ATOM 1610 C C . LYS A 1 204 ? -47.653 -9.693 61.564 1.00 56.00 204 LYS A C 1
ATOM 1612 O O . LYS A 1 204 ? -46.932 -8.781 61.176 1.00 56.00 204 LYS A O 1
ATOM 1617 N N . VAL A 1 205 ? -47.170 -10.835 62.058 1.00 62.16 205 VAL A N 1
ATOM 1618 C CA . VAL A 1 205 ? -45.727 -11.111 62.219 1.00 62.16 205 VAL A CA 1
ATOM 1619 C C . VAL A 1 205 ? -45.008 -11.091 60.867 1.00 62.16 205 VAL A C 1
ATOM 1621 O O . VAL A 1 205 ? -43.905 -10.564 60.737 1.00 62.16 205 VAL A O 1
ATOM 1624 N N . ARG A 1 206 ? -45.663 -11.623 59.829 1.00 60.47 206 ARG A N 1
ATOM 1625 C CA . ARG A 1 206 ? -45.127 -11.657 58.465 1.00 60.47 206 ARG A CA 1
ATOM 1626 C C . ARG A 1 206 ? -45.048 -10.253 57.848 1.00 60.47 206 ARG A C 1
ATOM 1628 O O . ARG A 1 206 ? -44.067 -9.945 57.183 1.00 60.47 206 ARG A O 1
ATOM 1635 N N . LEU A 1 207 ? -46.033 -9.394 58.121 1.00 58.97 207 LEU A N 1
ATOM 1636 C CA . LEU A 1 207 ? -46.069 -7.988 57.701 1.00 58.97 207 LEU A CA 1
ATOM 1637 C C . LEU A 1 207 ? -44.997 -7.133 58.389 1.00 58.97 207 LEU A C 1
ATOM 1639 O O . LEU A 1 207 ? -44.336 -6.347 57.719 1.00 58.97 207 LEU A O 1
ATOM 1643 N N . GLU A 1 208 ? -44.788 -7.296 59.696 1.00 58.28 208 GLU A N 1
ATOM 1644 C CA . GLU A 1 208 ? -43.777 -6.529 60.440 1.00 58.28 208 GLU A CA 1
ATOM 1645 C C . GLU A 1 208 ? -42.342 -6.864 59.992 1.00 58.28 208 GLU A C 1
ATOM 1647 O O . GLU A 1 208 ? -41.515 -5.959 59.859 1.00 58.28 208 GLU A O 1
ATOM 1652 N N . ALA A 1 209 ? -42.057 -8.130 59.662 1.00 64.19 209 ALA A N 1
ATOM 1653 C CA . ALA A 1 209 ? -40.771 -8.534 59.084 1.00 64.19 209 ALA A CA 1
ATOM 1654 C C . ALA A 1 209 ? -40.522 -7.893 57.703 1.00 64.19 209 ALA A C 1
ATOM 1656 O O . ALA A 1 209 ? -39.443 -7.361 57.445 1.00 64.19 209 ALA A O 1
ATOM 1657 N N . LEU A 1 210 ? -41.546 -7.873 56.846 1.00 59.69 210 LEU A N 1
ATOM 1658 C CA . LEU A 1 210 ? -41.470 -7.295 55.500 1.00 59.69 210 LEU A CA 1
ATOM 1659 C C . LEU A 1 210 ? -41.329 -5.765 55.508 1.00 59.69 210 LEU A C 1
ATOM 1661 O O . LEU A 1 210 ? -40.641 -5.207 54.657 1.00 59.69 210 LEU A O 1
ATOM 1665 N N . ILE A 1 211 ? -41.948 -5.079 56.473 1.00 57.84 211 ILE A N 1
ATOM 1666 C CA . ILE A 1 211 ? -41.846 -3.618 56.621 1.00 57.84 211 ILE A CA 1
ATOM 1667 C C . ILE A 1 211 ? -40.424 -3.194 57.023 1.00 57.84 211 ILE A C 1
ATOM 1669 O O . ILE A 1 211 ? -39.939 -2.166 56.550 1.00 57.84 211 ILE A O 1
ATOM 1673 N N . ASN A 1 212 ? -39.738 -3.973 57.866 1.00 59.47 212 ASN A N 1
ATOM 1674 C CA . ASN A 1 212 ? -38.354 -3.679 58.250 1.00 59.47 212 ASN A CA 1
ATOM 1675 C C . ASN A 1 212 ? -37.351 -3.957 57.120 1.00 59.47 212 ASN A C 1
ATOM 1677 O O . ASN A 1 212 ? -36.416 -3.178 56.955 1.00 59.47 212 ASN A O 1
ATOM 1681 N N . GLU A 1 213 ? -37.561 -4.995 56.303 1.00 55.91 213 GLU A N 1
ATOM 1682 C CA . GLU A 1 213 ? -36.754 -5.214 55.091 1.00 55.91 213 GLU A CA 1
ATOM 1683 C C . GLU A 1 213 ? -36.984 -4.118 54.035 1.00 55.91 213 GLU A C 1
ATOM 1685 O O . GLU A 1 213 ? -36.024 -3.656 53.421 1.00 55.91 213 GLU A O 1
ATOM 1690 N N . ALA A 1 214 ? -38.223 -3.641 53.855 1.00 52.12 214 ALA A N 1
ATOM 1691 C CA . ALA A 1 214 ? -38.552 -2.605 52.869 1.00 52.12 214 ALA A CA 1
ATOM 1692 C C . ALA A 1 214 ? -37.857 -1.257 53.143 1.00 52.12 214 ALA A C 1
ATOM 1694 O O . ALA A 1 214 ? -37.419 -0.589 52.207 1.00 52.12 214 ALA A O 1
ATOM 1695 N N . LYS A 1 215 ? -37.683 -0.880 54.417 1.00 51.41 215 LYS A N 1
ATOM 1696 C CA . LYS A 1 215 ? -36.967 0.349 54.809 1.00 51.41 215 LYS A CA 1
ATOM 1697 C C . LYS A 1 215 ? -35.473 0.334 54.463 1.00 51.41 215 LYS A C 1
ATOM 1699 O O . LYS A 1 215 ? -34.880 1.398 54.337 1.00 51.41 215 LYS A O 1
ATOM 1704 N N . GLY A 1 216 ? -34.861 -0.840 54.284 1.00 54.22 216 GLY A N 1
ATOM 1705 C CA . GLY A 1 216 ? -33.468 -0.955 53.830 1.00 54.22 216 GLY A CA 1
ATOM 1706 C C . GLY A 1 216 ? -33.276 -0.692 52.330 1.00 54.22 216 GLY A C 1
ATOM 1707 O O . GLY A 1 216 ? -32.156 -0.452 51.894 1.00 54.22 216 GLY A O 1
ATOM 1708 N N . VAL A 1 217 ? -34.354 -0.725 51.540 1.00 52.31 217 VAL A N 1
ATOM 1709 C CA . VAL A 1 217 ? -34.318 -0.675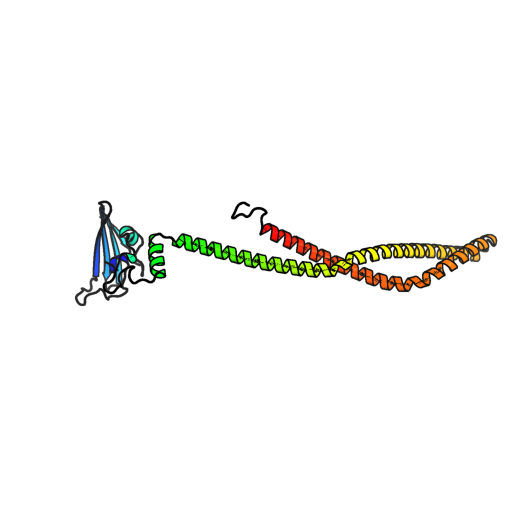 50.065 1.00 52.31 217 VAL A CA 1
ATOM 1710 C C . VAL A 1 217 ? -34.463 0.750 49.521 1.00 52.31 217 VAL A C 1
ATOM 1712 O O . VAL A 1 217 ? -33.996 1.041 48.422 1.00 52.31 217 VAL A O 1
ATOM 1715 N N . GLU A 1 218 ? -35.067 1.656 50.293 1.00 46.22 218 GLU A N 1
ATOM 1716 C CA . GLU A 1 218 ? -35.388 3.029 49.870 1.00 46.22 218 GLU A CA 1
ATOM 1717 C C . GLU A 1 218 ? -34.138 3.882 49.566 1.00 46.22 218 GLU A C 1
ATOM 1719 O O . GLU A 1 218 ? -34.209 4.812 48.769 1.00 46.22 218 GLU A O 1
ATOM 1724 N N . GLY A 1 219 ? -32.970 3.523 50.116 1.00 49.84 219 GLY A N 1
ATOM 1725 C CA . GLY A 1 219 ? -31.692 4.179 49.811 1.00 49.84 219 GLY A CA 1
ATOM 1726 C C . GLY A 1 219 ? -31.044 3.761 48.481 1.00 49.84 219 GLY A C 1
ATOM 1727 O O . GLY A 1 219 ? -30.293 4.542 47.912 1.00 49.84 219 GLY A O 1
ATOM 1728 N N . GLY A 1 220 ? -31.348 2.568 47.953 1.00 52.38 220 GLY A N 1
ATOM 1729 C CA . GLY A 1 220 ? -30.650 2.005 46.783 1.00 52.38 220 GLY A CA 1
ATOM 1730 C C . GLY A 1 220 ? -31.239 2.382 45.417 1.00 52.38 220 GLY A C 1
ATOM 1731 O O . GLY A 1 220 ? -30.649 2.073 44.385 1.00 52.38 220 GLY A O 1
ATOM 1732 N N . TRP A 1 221 ? -32.409 3.028 45.381 1.00 46.94 221 TRP A N 1
ATOM 1733 C CA . TRP A 1 221 ? -33.131 3.314 44.131 1.00 46.94 221 TRP A CA 1
ATOM 1734 C C . TRP A 1 221 ? -32.554 4.483 43.323 1.00 46.94 221 TRP A C 1
ATOM 1736 O O . TRP A 1 221 ? -32.633 4.453 42.099 1.00 46.94 221 TRP A O 1
ATOM 1746 N N . ILE A 1 222 ? -31.965 5.489 43.979 1.00 52.88 222 ILE A N 1
ATOM 1747 C CA . ILE A 1 222 ? -31.327 6.623 43.284 1.00 52.88 222 ILE A CA 1
ATOM 1748 C C . ILE A 1 222 ? -29.992 6.178 42.671 1.00 52.88 222 ILE A C 1
ATOM 1750 O O . ILE A 1 222 ? -29.708 6.500 41.522 1.00 52.88 222 ILE A O 1
ATOM 1754 N N . GLU A 1 223 ? -29.235 5.342 43.385 1.00 56.31 223 GLU A N 1
ATOM 1755 C CA . GLU A 1 223 ? -27.979 4.773 42.886 1.00 56.31 223 GLU A CA 1
ATOM 1756 C C . GLU A 1 223 ? -28.215 3.865 41.668 1.00 56.31 223 GLU A C 1
ATOM 1758 O O . GLU A 1 223 ? -27.433 3.901 40.726 1.00 56.31 223 GLU A O 1
ATOM 1763 N N . ALA A 1 224 ? -29.319 3.106 41.630 1.00 55.88 224 ALA A N 1
ATOM 1764 C CA . ALA A 1 224 ? -29.625 2.165 40.548 1.00 55.88 224 ALA A CA 1
ATOM 1765 C C . ALA A 1 224 ? -29.894 2.816 39.173 1.00 55.88 224 ALA A C 1
ATOM 1767 O O . ALA A 1 224 ? -29.670 2.166 38.149 1.00 55.88 224 ALA A O 1
ATOM 1768 N N . GLU A 1 225 ? -30.368 4.065 39.126 1.00 56.16 225 GLU A N 1
ATOM 1769 C CA . GLU A 1 225 ? -30.661 4.754 37.860 1.00 56.16 225 GLU A CA 1
ATOM 1770 C C . GLU A 1 225 ? -29.401 5.388 37.248 1.00 56.16 225 GLU A C 1
ATOM 1772 O O . GLU A 1 225 ? -29.160 5.239 36.050 1.00 56.16 225 GLU A O 1
ATOM 1777 N N . GLU A 1 226 ? -28.536 5.993 38.069 1.00 60.19 226 GLU A N 1
ATOM 1778 C CA . GLU A 1 226 ? -27.209 6.477 37.638 1.00 60.19 226 GLU A CA 1
ATOM 1779 C C . GLU A 1 226 ? -26.344 5.320 37.119 1.00 60.19 226 GLU A C 1
ATOM 1781 O O . GLU A 1 226 ? -25.662 5.403 36.097 1.00 60.19 226 GLU A O 1
ATOM 1786 N N . ILE A 1 227 ? -26.455 4.188 37.804 1.00 61.16 227 ILE A N 1
ATOM 1787 C CA . ILE A 1 227 ? -25.865 2.912 37.429 1.00 61.16 227 ILE A CA 1
ATOM 1788 C C . ILE A 1 227 ? -26.354 2.431 36.058 1.00 61.16 227 ILE A C 1
ATOM 1790 O O . ILE A 1 227 ? -25.551 1.939 35.268 1.00 61.16 227 ILE A O 1
ATOM 1794 N N . ARG A 1 228 ? -27.649 2.570 35.753 1.00 63.50 228 ARG A N 1
ATOM 1795 C CA . ARG A 1 228 ? -28.217 2.120 34.477 1.00 63.50 228 ARG A CA 1
ATOM 1796 C C . ARG A 1 228 ? -27.693 2.951 33.305 1.00 63.50 228 ARG A C 1
ATOM 1798 O O . ARG A 1 228 ? -27.305 2.365 32.301 1.00 63.50 228 ARG A O 1
ATOM 1805 N N . GLN A 1 229 ? -27.592 4.273 33.461 1.00 68.50 229 GLN A N 1
ATOM 1806 C CA . GLN A 1 229 ? -26.965 5.131 32.447 1.00 68.50 229 GLN A CA 1
ATOM 1807 C C . GLN A 1 229 ? -25.505 4.742 32.181 1.00 68.50 229 GLN A C 1
ATOM 1809 O O . GLN A 1 229 ? -25.089 4.680 31.026 1.00 68.50 229 GLN A O 1
ATOM 1814 N N . ALA A 1 230 ? -24.745 4.398 33.224 1.00 67.19 230 ALA A N 1
ATOM 1815 C CA . ALA A 1 230 ? -23.366 3.942 33.058 1.00 67.19 230 ALA A CA 1
ATOM 1816 C C . ALA A 1 230 ? -23.255 2.599 32.303 1.00 67.19 230 ALA A C 1
ATOM 1818 O O . ALA A 1 230 ? -22.269 2.376 31.604 1.00 67.19 230 ALA A O 1
ATOM 1819 N N . ILE A 1 231 ? -24.244 1.700 32.418 1.00 68.19 231 ILE A N 1
ATOM 1820 C CA . ILE A 1 231 ? -24.275 0.440 31.648 1.00 68.19 231 ILE A CA 1
ATOM 1821 C C . ILE A 1 231 ? -24.450 0.725 30.157 1.00 68.19 231 ILE A C 1
ATOM 1823 O O . ILE A 1 231 ? -23.694 0.182 29.350 1.00 68.19 231 ILE A O 1
ATOM 1827 N N . ASP A 1 232 ? -25.406 1.586 29.803 1.00 70.31 232 ASP A N 1
ATOM 1828 C CA . ASP A 1 232 ? -25.696 1.919 28.406 1.00 70.31 232 ASP A CA 1
ATOM 1829 C C . ASP A 1 232 ? -24.464 2.548 27.721 1.00 70.31 232 ASP A C 1
ATOM 1831 O O . ASP A 1 232 ? -24.118 2.187 26.594 1.00 70.31 232 ASP A O 1
ATOM 1835 N N . GLU A 1 233 ? -23.724 3.410 28.432 1.00 73.12 233 GLU A N 1
ATOM 1836 C CA . GLU A 1 233 ? -22.460 3.978 27.941 1.00 73.12 233 GLU A CA 1
ATOM 1837 C C . GLU A 1 233 ? -21.372 2.912 27.707 1.00 73.12 233 GLU A C 1
ATOM 1839 O O . GLU A 1 233 ? -20.632 2.974 26.719 1.00 73.12 233 GLU A O 1
ATOM 1844 N N . VAL A 1 234 ? -21.265 1.907 28.586 1.00 75.50 234 VAL A N 1
ATOM 1845 C CA . VAL A 1 234 ? -20.277 0.824 28.437 1.00 75.50 234 VAL A CA 1
ATOM 1846 C C . VAL A 1 234 ? -20.615 -0.084 27.254 1.00 75.50 234 VAL A C 1
ATOM 1848 O O . VAL A 1 234 ? -19.706 -0.483 26.516 1.00 75.50 234 VAL A O 1
ATOM 1851 N N . ASP A 1 235 ? -21.893 -0.386 27.031 1.00 71.56 235 ASP A N 1
ATOM 1852 C CA . ASP A 1 235 ? -22.323 -1.198 25.890 1.00 71.56 235 ASP A CA 1
ATOM 1853 C C . ASP A 1 235 ? -22.048 -0.487 24.553 1.00 71.56 235 ASP A C 1
ATOM 1855 O O . ASP A 1 235 ? -21.543 -1.111 23.611 1.00 71.56 235 ASP A O 1
ATOM 1859 N N . GLU A 1 236 ? -22.250 0.834 24.473 1.00 74.62 236 GLU A N 1
ATOM 1860 C CA . GLU A 1 236 ? -21.854 1.618 23.295 1.00 74.62 236 GLU A CA 1
ATOM 1861 C C . GLU A 1 236 ? -20.339 1.578 23.036 1.00 74.62 236 GLU A C 1
ATOM 1863 O O . GLU A 1 236 ? -19.894 1.472 21.884 1.00 74.62 236 GLU A O 1
ATOM 1868 N N . LEU A 1 237 ? -19.524 1.653 24.092 1.00 77.50 237 LEU A N 1
ATOM 1869 C CA . LEU A 1 237 ? -18.067 1.569 23.975 1.00 77.50 237 LEU A CA 1
ATOM 1870 C C . LEU A 1 237 ? -17.612 0.183 23.501 1.00 77.50 237 LEU A C 1
ATOM 1872 O O . LEU A 1 237 ? -16.714 0.093 22.658 1.00 77.50 237 LEU A O 1
ATOM 1876 N N . LYS A 1 238 ? -18.259 -0.894 23.963 1.00 76.19 238 LYS A N 1
ATOM 1877 C CA . LYS A 1 238 ? -17.979 -2.268 23.510 1.00 76.19 238 LYS A CA 1
ATOM 1878 C C . LYS A 1 238 ? -18.145 -2.427 22.002 1.00 76.19 238 LYS A C 1
ATOM 1880 O O . LYS A 1 238 ? -17.264 -2.981 21.340 1.00 76.19 238 LYS A O 1
ATOM 1885 N N . ILE A 1 239 ? -19.232 -1.887 21.450 1.00 79.75 239 ILE A N 1
ATOM 1886 C CA . ILE A 1 239 ? -19.506 -1.927 20.006 1.00 79.75 239 ILE A CA 1
ATOM 1887 C C . ILE A 1 239 ? -18.390 -1.220 19.220 1.00 79.75 239 ILE A C 1
ATOM 1889 O O . ILE A 1 239 ? -17.929 -1.731 18.193 1.00 79.75 239 ILE A O 1
ATOM 1893 N N . LYS A 1 240 ? -17.910 -0.067 19.708 1.00 80.94 240 LYS A N 1
ATOM 1894 C CA . LYS A 1 240 ? -16.813 0.684 19.071 1.00 80.94 240 LYS A CA 1
ATOM 1895 C C . LYS A 1 240 ? -15.504 -0.108 19.078 1.00 80.94 240 LYS A C 1
ATOM 1897 O O . LYS A 1 240 ? -14.861 -0.227 18.033 1.00 80.94 240 LYS A O 1
ATOM 1902 N N . VAL A 1 241 ? -15.148 -0.714 20.212 1.00 81.00 241 VAL A N 1
ATOM 1903 C CA . VAL A 1 241 ? -13.917 -1.513 20.343 1.00 81.00 241 VAL A CA 1
ATOM 1904 C C . VAL A 1 241 ? -13.929 -2.746 19.441 1.00 81.00 241 VAL A C 1
ATOM 1906 O O . VAL A 1 241 ? -12.925 -3.039 18.788 1.00 81.00 241 VAL A O 1
ATOM 1909 N N . GLU A 1 242 ? -15.055 -3.453 19.321 1.00 78.94 242 GLU A N 1
ATOM 1910 C CA . GLU A 1 242 ? -15.160 -4.572 18.375 1.00 78.94 242 GLU A CA 1
ATOM 1911 C C . GLU A 1 242 ? -14.966 -4.133 16.915 1.00 78.94 242 GLU A C 1
ATOM 1913 O O . GLU A 1 242 ? -14.370 -4.870 16.114 1.00 78.94 242 GLU A O 1
ATOM 1918 N N . GLY A 1 243 ? -15.446 -2.935 16.569 1.00 80.94 243 GLY A N 1
ATOM 1919 C CA . GLY A 1 243 ? -15.229 -2.305 15.268 1.00 80.94 243 GLY A CA 1
ATOM 1920 C C . GLY A 1 243 ? -13.745 -2.075 14.977 1.00 80.94 243 GLY A C 1
ATOM 1921 O O . GLY A 1 243 ? -13.235 -2.534 13.948 1.00 80.94 243 GLY A O 1
ATOM 1922 N N . GLU A 1 244 ? -13.023 -1.448 15.906 1.00 83.75 244 GLU A N 1
ATOM 1923 C CA . GLU A 1 244 ? -11.579 -1.213 15.767 1.00 83.75 244 GLU A CA 1
ATOM 1924 C C . GLU A 1 244 ? -10.774 -2.522 15.740 1.00 83.75 244 GLU A C 1
ATOM 1926 O O . GLU A 1 244 ? -9.875 -2.696 14.913 1.00 83.75 244 GLU A O 1
ATOM 1931 N N . ALA A 1 245 ? -11.145 -3.515 16.552 1.00 78.25 245 ALA A N 1
ATOM 1932 C CA . ALA A 1 245 ? -10.499 -4.827 16.548 1.00 78.25 245 ALA A CA 1
ATOM 1933 C C . ALA A 1 245 ? -10.656 -5.567 15.202 1.00 78.25 245 ALA A C 1
ATOM 1935 O O . ALA A 1 245 ? -9.761 -6.310 14.775 1.00 78.25 245 ALA A O 1
ATOM 1936 N N . LYS A 1 246 ? -11.785 -5.390 14.499 1.00 82.19 246 LYS A N 1
ATOM 1937 C CA . LYS A 1 246 ? -11.966 -5.901 13.125 1.00 82.19 246 LYS A CA 1
ATOM 1938 C C . LYS A 1 246 ? -11.054 -5.178 12.130 1.00 82.19 246 LYS A C 1
ATOM 1940 O O . LYS A 1 246 ? -10.418 -5.855 11.320 1.00 82.19 246 LYS A O 1
ATOM 1945 N N . LEU A 1 247 ? -10.932 -3.853 12.225 1.00 81.69 247 LEU A N 1
ATOM 1946 C CA . LEU A 1 247 ? -10.007 -3.058 11.406 1.00 81.69 247 LEU A CA 1
ATOM 1947 C C . LEU A 1 247 ? -8.555 -3.513 11.589 1.00 81.69 247 LEU A C 1
ATOM 1949 O O . LEU A 1 247 ? -7.876 -3.806 10.605 1.00 81.69 247 LEU A O 1
ATOM 1953 N N . ILE A 1 248 ? -8.108 -3.689 12.835 1.00 78.69 248 ILE A N 1
ATOM 1954 C CA . ILE A 1 248 ? -6.758 -4.180 13.151 1.00 78.69 248 ILE A CA 1
ATOM 1955 C C . ILE A 1 248 ? -6.515 -5.563 12.546 1.00 78.69 248 ILE A C 1
ATOM 1957 O O . ILE A 1 248 ? -5.448 -5.809 11.983 1.00 78.69 248 ILE A O 1
ATOM 1961 N N . ARG A 1 249 ? -7.488 -6.481 12.630 1.00 82.00 249 ARG A N 1
ATOM 1962 C CA . ARG A 1 249 ? -7.373 -7.800 11.983 1.00 82.00 249 ARG A CA 1
ATOM 1963 C C . ARG A 1 249 ? -7.215 -7.676 10.469 1.00 82.00 249 ARG A C 1
ATOM 1965 O O . ARG A 1 249 ? -6.360 -8.356 9.904 1.00 82.00 249 ARG A O 1
ATOM 1972 N N . GLY A 1 250 ? -7.980 -6.791 9.831 1.00 81.44 250 GLY A N 1
ATOM 1973 C CA . GLY A 1 250 ? -7.864 -6.509 8.399 1.00 81.44 250 GLY A CA 1
ATOM 1974 C C . GLY A 1 250 ? -6.492 -5.947 8.016 1.00 81.44 250 GLY A C 1
ATOM 1975 O O . GLY A 1 250 ? -5.859 -6.441 7.082 1.00 81.44 250 GLY A O 1
ATOM 1976 N N . LEU A 1 251 ? -5.991 -4.972 8.775 1.00 81.94 251 LEU A N 1
ATOM 1977 C CA . LEU A 1 251 ? -4.669 -4.377 8.562 1.00 81.94 251 LEU A CA 1
ATOM 1978 C C . LEU A 1 251 ? -3.541 -5.393 8.784 1.00 81.94 251 LEU A C 1
ATOM 1980 O O . LEU A 1 251 ? -2.645 -5.496 7.950 1.00 81.94 251 LEU A O 1
ATOM 1984 N N . LYS A 1 252 ? -3.610 -6.213 9.843 1.00 81.50 252 LYS A N 1
ATOM 1985 C CA . LYS A 1 252 ? -2.653 -7.310 10.084 1.00 81.50 252 LYS A CA 1
ATOM 1986 C C . LYS A 1 252 ? -2.650 -8.328 8.947 1.00 81.50 252 LYS A C 1
ATOM 1988 O O . LYS A 1 252 ? -1.584 -8.792 8.548 1.00 81.50 252 LYS A O 1
ATOM 1993 N N . TRP A 1 253 ? -3.823 -8.669 8.417 1.00 81.12 253 TRP A N 1
ATOM 1994 C CA . TRP A 1 253 ? -3.927 -9.570 7.273 1.00 81.12 253 TRP A CA 1
ATOM 1995 C C . TRP A 1 253 ? -3.270 -8.968 6.026 1.00 81.12 253 TRP A C 1
ATOM 1997 O O . TRP A 1 253 ? -2.451 -9.634 5.398 1.00 81.12 253 TRP A O 1
ATOM 2007 N N . ARG A 1 254 ? -3.541 -7.692 5.715 1.00 78.44 254 ARG A N 1
ATOM 2008 C CA . ARG A 1 254 ? -2.895 -6.978 4.598 1.00 78.44 254 ARG A CA 1
ATOM 2009 C C . ARG A 1 254 ? -1.379 -6.888 4.763 1.00 78.44 254 ARG A C 1
ATOM 2011 O O . ARG A 1 254 ? -0.656 -7.159 3.810 1.00 78.44 254 ARG A O 1
ATOM 2018 N N . LEU A 1 255 ? -0.902 -6.594 5.972 1.00 79.00 255 LEU A N 1
ATOM 2019 C CA . LEU A 1 255 ? 0.525 -6.573 6.292 1.00 79.00 255 LEU A CA 1
ATOM 2020 C C . LEU A 1 255 ? 1.174 -7.939 6.023 1.00 79.00 255 LEU A C 1
ATOM 2022 O O . LEU A 1 255 ? 2.238 -7.998 5.419 1.00 79.00 255 LEU A O 1
ATOM 2026 N N . LYS A 1 256 ? 0.518 -9.038 6.417 1.00 76.88 256 LYS A N 1
ATOM 2027 C CA . LYS A 1 256 ? 1.022 -10.398 6.181 1.00 76.88 256 LYS A CA 1
ATOM 2028 C C . LYS A 1 256 ? 1.018 -10.788 4.698 1.00 76.88 256 LYS A C 1
ATOM 2030 O O . LYS A 1 256 ? 1.893 -11.522 4.262 1.00 76.88 256 LYS A O 1
ATOM 2035 N N . GLN A 1 257 ? 0.067 -10.288 3.908 1.00 77.44 257 GLN A N 1
ATOM 2036 C CA . GLN A 1 257 ? 0.068 -10.487 2.452 1.00 77.44 257 GLN A CA 1
ATOM 2037 C C . GLN A 1 257 ? 1.192 -9.694 1.762 1.00 77.44 257 GLN A C 1
ATOM 2039 O O . GLN A 1 257 ? 1.783 -10.187 0.807 1.00 77.44 257 GLN A O 1
ATOM 2044 N N . GLY A 1 258 ? 1.516 -8.495 2.259 1.00 70.12 258 GLY A N 1
ATOM 2045 C CA . GLY A 1 258 ? 2.648 -7.693 1.773 1.00 70.12 258 GLY A CA 1
ATOM 2046 C C . GLY A 1 258 ? 4.022 -8.149 2.286 1.00 70.12 258 GLY A C 1
ATOM 2047 O O . GLY A 1 258 ? 5.045 -7.794 1.708 1.00 70.12 258 GLY A O 1
ATOM 2048 N N . MET A 1 259 ? 4.066 -8.949 3.356 1.00 66.31 259 MET A N 1
ATOM 2049 C CA . MET A 1 259 ? 5.283 -9.523 3.937 1.00 66.31 259 MET A CA 1
ATOM 2050 C C . MET A 1 259 ? 5.116 -11.039 4.134 1.00 66.31 259 MET A C 1
ATOM 2052 O O . MET A 1 259 ? 4.771 -11.470 5.236 1.00 66.31 259 MET A O 1
ATOM 2056 N N . PRO A 1 260 ? 5.352 -11.864 3.097 1.00 65.44 260 PRO A N 1
ATOM 2057 C CA . PRO A 1 260 ? 5.458 -13.311 3.277 1.00 65.44 260 PRO A CA 1
ATOM 2058 C C . PRO A 1 260 ? 6.588 -13.655 4.263 1.00 65.44 260 PRO A C 1
ATOM 2060 O O . PRO A 1 260 ? 7.600 -12.956 4.319 1.00 65.44 260 PRO A O 1
ATOM 2063 N N . ASP A 1 261 ? 6.420 -14.750 5.016 1.00 67.81 261 ASP A N 1
ATOM 2064 C CA . ASP A 1 261 ? 7.357 -15.205 6.067 1.00 67.81 261 ASP A CA 1
ATOM 2065 C C . ASP A 1 261 ? 8.779 -15.488 5.542 1.00 67.81 261 ASP A C 1
ATOM 2067 O O . ASP A 1 261 ? 9.723 -15.577 6.320 1.00 67.81 261 ASP A O 1
ATOM 2071 N N . VAL A 1 262 ? 8.930 -15.606 4.222 1.00 60.50 262 VAL A N 1
ATOM 2072 C CA . VAL A 1 262 ? 10.206 -15.741 3.525 1.00 60.50 262 VAL A CA 1
ATOM 2073 C C . VAL A 1 262 ? 10.245 -14.682 2.432 1.00 60.50 262 VAL A C 1
ATOM 2075 O O . VAL A 1 262 ? 9.345 -14.613 1.589 1.00 60.50 262 VAL A O 1
ATOM 2078 N N . CYS A 1 263 ? 11.279 -13.843 2.437 1.00 59.75 263 CYS A N 1
ATOM 2079 C CA . CYS A 1 263 ? 11.414 -12.761 1.474 1.00 59.75 263 CYS A CA 1
ATOM 2080 C C . CYS A 1 263 ? 11.528 -13.330 0.044 1.00 59.75 263 CYS A C 1
ATOM 2082 O O . CYS A 1 263 ? 12.487 -14.051 -0.249 1.00 59.75 263 CYS A O 1
ATOM 2084 N N . PRO A 1 264 ? 10.632 -12.968 -0.894 1.00 60.94 264 PRO A N 1
ATOM 2085 C CA . PRO A 1 264 ? 10.625 -13.531 -2.244 1.00 60.94 264 PRO A CA 1
ATOM 2086 C C . PRO A 1 264 ? 11.840 -13.100 -3.081 1.00 60.94 264 PRO A C 1
ATOM 2088 O O . PRO A 1 264 ? 12.089 -13.667 -4.140 1.00 60.94 264 PRO A O 1
ATOM 2091 N N . LEU A 1 265 ? 12.617 -12.121 -2.605 1.00 57.00 265 LEU A N 1
ATOM 2092 C CA . LEU A 1 265 ? 13.849 -11.658 -3.246 1.00 57.00 265 LEU A CA 1
ATOM 2093 C C . LEU A 1 265 ? 15.120 -12.339 -2.718 1.00 57.00 265 LEU A C 1
ATOM 2095 O O . LEU A 1 265 ? 16.125 -12.329 -3.424 1.00 57.00 265 LEU A O 1
ATOM 2099 N N . CYS A 1 266 ? 15.123 -12.904 -1.505 1.00 69.31 266 CYS A N 1
ATOM 2100 C CA . CYS A 1 266 ? 16.335 -13.507 -0.930 1.00 69.31 266 CYS A CA 1
ATOM 2101 C C . CYS A 1 266 ? 16.152 -14.884 -0.271 1.00 69.31 266 CYS A C 1
ATOM 2103 O O . CYS A 1 266 ? 17.143 -15.456 0.181 1.00 69.31 266 CYS A O 1
ATOM 2105 N N . GLY A 1 267 ? 14.941 -15.450 -0.258 1.00 56.06 267 GLY A N 1
ATOM 2106 C CA . GLY A 1 267 ? 14.691 -16.833 0.165 1.00 56.06 267 GLY A CA 1
ATOM 2107 C C . GLY A 1 267 ? 14.958 -17.120 1.648 1.00 56.06 267 GLY A C 1
ATOM 2108 O O . GLY A 1 267 ? 15.066 -18.286 2.022 1.00 56.06 267 GLY A O 1
ATOM 2109 N N . LYS A 1 268 ? 15.077 -16.077 2.477 1.00 51.91 268 LYS A N 1
ATOM 2110 C CA . LYS A 1 268 ? 15.166 -16.139 3.940 1.00 51.91 268 LYS A CA 1
ATOM 2111 C C . LYS A 1 268 ? 14.124 -15.235 4.576 1.00 51.91 268 LYS A C 1
ATOM 2113 O O . LYS A 1 268 ? 13.731 -14.239 3.921 1.00 51.91 268 LYS A O 1
#